Protein AF-A0A948D1W5-F1 (afdb_monomer)

Secondary structure (DSSP, 8-state):
---PPP--------PPP----------------------------PPPPEEEES-SEEETT--EEEEEEEEEEEEETTB-S-EEEETT-PBP-------S----EEEEEEETTEEEEEEES----S---EEEEEEEEEEEE-SEEEEEEEEEETTEEEEEEEEEEPPSEEEEEEEE-TT-PEEEEEEEEES-----S-SSGGGEEEESTTS-EEEETTTGGG--------GGGGGGGGS-EEEETTEEEE---HHHHHHHHHHHT-

Solvent-accessible surface area (backbone atoms only — not comparable to full-atom values): 16325 Å² total; per-residue (Å²): 141,83,87,82,84,84,83,84,84,83,85,82,84,84,82,85,84,80,88,81,88,87,81,88,86,90,80,88,79,90,78,81,88,81,87,79,85,76,85,76,91,67,92,73,77,72,74,79,48,48,72,46,66,82,66,50,74,40,52,60,77,43,73,45,50,32,37,40,37,55,40,44,24,70,41,29,81,78,48,66,76,56,49,43,25,43,81,86,63,53,73,57,47,63,80,67,84,56,87,66,72,64,36,80,39,78,47,61,47,68,55,98,57,36,79,43,76,44,77,42,89,55,22,48,39,85,69,72,56,70,45,80,43,71,43,64,48,81,46,77,43,65,43,56,29,52,43,83,44,76,48,75,30,69,96,42,80,46,74,36,74,44,82,40,74,50,66,46,44,49,34,34,44,37,33,55,34,79,84,69,51,74,46,72,49,70,35,32,33,46,50,81,45,88,64,53,61,19,94,43,42,86,39,22,30,69,14,40,69,73,51,78,38,44,20,36,53,78,55,24,76,69,47,83,50,81,81,69,93,54,78,34,51,66,27,54,78,62,41,50,46,26,42,57,94,32,31,35,34,72,48,86,42,75,71,22,53,53,42,34,60,64,32,71,77,112

Sequence (266 aa):
MVVVWLVAVSYLLIANNSTDTDEVAESANQKEEVNESINTNSNDETPAGTLKLTRSRFAVGEKIEFTIDNIEVNYCSNVLPYRITDSQGDVLNIRHSCAGLAGYGIDQYCEDGQVVIQQTDDICSDHISCESQNVSGVFTWDQKTYQAVSDVCGDQQISREEAIQAGAGIYHILITDTDEKVYNETFTISGSQVVTECSENSECNTGGCSGEVCGVKGLVETISSPCVARPYYQCYSLTSCGCINGQCKWESNDNFDKCFEEKMNE

Radius of gyration: 28.7 Å; Cα contacts (8 Å, |Δi|>4): 457; chains: 1; bounding box: 78×68×71 Å

Foldseek 3Di:
DDDDDDDDDDDDDDDDDDDDDDDDDDDDDDDDDPDDDPDDPPVPCPDDWAKAWPDFEAAFQDKTKIKTFFFWAFDWQWDDQKWKAFPVRHTFADGDQDPDDADWDWFWDADPLDTDIDTDPSGRDPDTDTDTDTDTDMDIDSQWGWDWDWDHRNPDIDIGIDTDHHFWGKMKMWGQGPVRDIHIDIHTHDDPGLQLQDDWFVQWDFAEPLSPDIGGPPVRPVDYDDPDDAQLSVLLVVWGFIRDPSTTDTDDDPSSVVSNVVRVVD

Nearest PDB structures (foldseek):
  2p9r-assembly2_B  TM=6.135E-01  e=6.711E-04  Homo sapiens
  6x06-assembly1_K  TM=3.738E-01  e=1.456E-01  Vicugna pacos
  6hpd-assembly1_A  TM=3.514E-01  e=1.537E-01  Formosa agariphila KMM 3901
  3gm8-assembly1_A  TM=4.313E-01  e=4.557E+00  Phocaeicola vulgatus ATCC 8482
  4u59-assembly1_A  TM=1.674E-01  e=5.590E-01  Salmonella enterica subsp. enterica serovar Typhimurium

pLDDT: mean 81.11, std 20.05, range [28.22, 98.06]

Mean predicted aligned error: 15.09 Å

Structure (mmCIF, N/CA/C/O backbone):
data_AF-A0A948D1W5-F1
#
_entry.id   AF-A0A948D1W5-F1
#
loop_
_atom_site.group_PDB
_atom_site.id
_atom_site.type_symbol
_atom_site.label_atom_id
_atom_site.label_alt_id
_atom_site.label_comp_id
_atom_site.label_asym_id
_atom_site.label_entity_id
_atom_site.label_seq_id
_atom_site.pdbx_PDB_ins_code
_atom_site.Cartn_x
_atom_site.Cartn_y
_atom_site.Cartn_z
_atom_site.occupancy
_atom_site.B_iso_or_equiv
_atom_site.auth_seq_id
_atom_site.auth_comp_id
_atom_site.auth_asym_id
_atom_site.auth_atom_id
_atom_site.pdbx_PDB_model_num
ATOM 1 N N . MET A 1 1 ? 5.387 47.257 -26.880 1.00 38.66 1 MET A N 1
ATOM 2 C CA . MET A 1 1 ? 3.959 46.951 -26.647 1.00 38.66 1 MET A CA 1
ATOM 3 C C . MET A 1 1 ? 3.708 45.562 -27.204 1.00 38.66 1 MET A C 1
ATOM 5 O O . MET A 1 1 ? 3.671 45.414 -28.415 1.00 38.66 1 MET A O 1
ATOM 9 N N . VAL A 1 2 ? 3.669 44.545 -26.344 1.00 35.84 2 VAL A N 1
ATOM 10 C CA . VAL A 1 2 ? 3.436 43.147 -26.739 1.00 35.84 2 VAL A CA 1
ATOM 11 C C . VAL A 1 2 ? 2.098 42.749 -26.133 1.00 35.84 2 VAL A C 1
ATOM 13 O O . VAL A 1 2 ? 1.929 42.817 -24.919 1.00 35.84 2 VAL A O 1
ATOM 16 N N . VAL A 1 3 ? 1.132 42.443 -26.995 1.00 42.00 3 VAL A N 1
ATOM 17 C CA . VAL A 1 3 ? -0.228 42.053 -26.616 1.00 42.00 3 VAL A CA 1
ATOM 18 C C . VAL A 1 3 ? -0.236 40.536 -26.459 1.00 42.00 3 VAL A C 1
ATOM 20 O O . VAL A 1 3 ? -0.079 39.815 -27.440 1.00 42.00 3 VAL A O 1
ATOM 23 N N . VAL A 1 4 ? -0.377 40.062 -25.223 1.00 47.09 4 VAL A N 1
ATOM 24 C CA . VAL A 1 4 ? -0.529 38.639 -24.897 1.00 47.09 4 VAL A CA 1
ATOM 25 C C . VAL A 1 4 ? -2.023 38.326 -24.868 1.00 47.09 4 VAL A C 1
ATOM 27 O O . VAL A 1 4 ? -2.758 38.902 -24.069 1.00 47.09 4 VAL A O 1
ATOM 30 N N . TRP A 1 5 ? -2.475 37.438 -25.753 1.00 41.53 5 TRP A N 1
ATOM 31 C CA . TRP A 1 5 ? -3.841 36.916 -25.752 1.00 41.53 5 TRP A CA 1
ATOM 32 C C . TRP A 1 5 ? -3.915 35.672 -24.861 1.00 41.53 5 TRP A C 1
ATOM 34 O O . TRP A 1 5 ? -3.261 34.668 -25.128 1.00 41.53 5 TRP A O 1
ATOM 44 N N . LEU A 1 6 ? -4.718 35.756 -23.801 1.00 41.47 6 LEU A N 1
ATOM 45 C CA . LEU A 1 6 ? -5.134 34.634 -22.962 1.00 41.47 6 LEU A CA 1
ATOM 46 C C . LEU A 1 6 ? -6.329 33.945 -23.629 1.00 41.47 6 LEU A C 1
ATOM 48 O O . LEU A 1 6 ? -7.386 34.556 -23.784 1.00 41.47 6 LEU A O 1
ATOM 52 N N . VAL A 1 7 ? -6.170 32.679 -24.013 1.00 47.38 7 VAL A N 1
ATOM 53 C CA . VAL A 1 7 ? -7.279 31.823 -24.452 1.00 47.38 7 VAL A CA 1
ATOM 54 C C . VAL A 1 7 ? -7.715 30.985 -23.254 1.00 47.38 7 VAL A C 1
ATOM 56 O O . VAL A 1 7 ? -6.968 30.134 -22.780 1.00 47.38 7 VAL A O 1
ATOM 59 N N . ALA A 1 8 ? -8.914 31.259 -22.742 1.00 43.62 8 ALA A N 1
ATOM 60 C CA . ALA A 1 8 ? -9.557 30.454 -21.713 1.00 43.62 8 ALA A CA 1
ATOM 61 C C . ALA A 1 8 ? -10.274 29.268 -22.374 1.00 43.62 8 ALA A C 1
ATOM 63 O O . ALA A 1 8 ? -11.123 29.462 -23.243 1.00 43.62 8 ALA A O 1
ATOM 64 N N . VAL A 1 9 ? -9.935 28.046 -21.962 1.00 48.59 9 VAL A N 1
ATOM 65 C CA . VAL A 1 9 ? -10.625 26.818 -22.375 1.00 48.59 9 VAL A CA 1
ATOM 66 C C . VAL A 1 9 ? -11.605 26.439 -21.269 1.00 48.59 9 VAL A C 1
ATOM 68 O O . VAL A 1 9 ? -11.203 26.137 -20.148 1.00 48.59 9 VAL A O 1
ATOM 71 N N . SER A 1 10 ? -12.898 26.499 -21.575 1.00 43.78 10 SER A N 1
ATOM 72 C CA . SER A 1 10 ? -13.982 26.082 -20.683 1.00 43.78 10 SER A CA 1
ATOM 73 C C . SER A 1 10 ? -14.333 24.620 -20.962 1.00 43.78 10 SER A C 1
ATOM 75 O O . SER A 1 10 ? -14.710 24.286 -22.082 1.00 43.78 10 SER A O 1
ATOM 77 N N . TYR A 1 11 ? -14.227 23.755 -19.953 1.00 41.22 11 TYR A N 1
ATOM 78 C CA . TYR A 1 11 ? -14.720 22.380 -20.031 1.00 41.22 11 TYR A CA 1
ATOM 79 C C . TYR A 1 11 ? -16.208 22.335 -19.667 1.00 41.22 11 TYR A C 1
ATOM 81 O O . TYR A 1 11 ? -16.618 22.785 -18.598 1.00 41.22 11 TYR A O 1
ATOM 89 N N . LEU A 1 12 ? -17.009 21.805 -20.591 1.00 49.97 12 LEU A N 1
ATOM 90 C CA . LEU A 1 12 ? -18.441 21.565 -20.452 1.00 49.97 12 LEU A CA 1
ATOM 91 C C . LEU A 1 12 ? -18.638 20.171 -19.827 1.00 49.97 12 LEU A C 1
ATOM 93 O O . LEU A 1 12 ? -18.284 19.168 -20.443 1.00 49.97 12 LEU A O 1
ATOM 97 N N . LEU A 1 13 ? -19.179 20.098 -18.609 1.00 49.22 13 LEU A N 1
ATOM 98 C CA . LEU A 1 13 ? -19.594 18.840 -17.979 1.00 49.22 13 LEU A CA 1
ATOM 99 C C . LEU A 1 13 ? -21.013 18.488 -18.442 1.00 49.22 13 LEU A C 1
ATOM 101 O O . LEU A 1 13 ? -21.954 19.240 -18.194 1.00 49.22 13 LEU A O 1
ATOM 105 N N . ILE A 1 14 ? -21.158 17.344 -19.110 1.00 46.38 14 ILE A N 1
ATOM 106 C CA . ILE A 1 14 ? -22.453 16.749 -19.455 1.00 46.38 14 ILE A CA 1
ATOM 107 C C . ILE A 1 14 ? -22.842 15.809 -18.309 1.00 46.38 14 ILE A C 1
ATOM 109 O O . ILE A 1 14 ? -22.177 14.801 -18.080 1.00 46.38 14 ILE A O 1
ATOM 113 N N . ALA A 1 15 ? -23.910 16.147 -17.586 1.00 43.28 15 ALA A N 1
ATOM 114 C CA . ALA A 1 15 ? -24.555 15.264 -16.621 1.00 43.28 15 ALA A CA 1
ATOM 115 C C . ALA A 1 15 ? -25.668 14.480 -17.330 1.00 43.28 15 ALA A C 1
ATOM 117 O O . ALA A 1 15 ? -26.626 15.079 -17.820 1.00 43.28 15 ALA A O 1
ATOM 118 N N . ASN A 1 16 ? -25.548 13.152 -17.382 1.00 48.06 16 ASN A N 1
ATOM 119 C CA . ASN A 1 16 ? -26.637 12.278 -17.811 1.00 48.06 16 ASN A CA 1
ATOM 120 C C . ASN A 1 16 ? -27.483 11.894 -16.596 1.00 48.06 16 ASN A C 1
ATOM 122 O O . ASN A 1 16 ? -27.012 11.246 -15.665 1.00 48.06 16 ASN A O 1
ATOM 126 N N . ASN A 1 17 ? -28.736 12.331 -16.641 1.00 46.16 17 ASN A N 1
ATOM 127 C CA . ASN A 1 17 ? -29.801 12.008 -15.708 1.00 46.16 17 ASN A CA 1
ATOM 128 C C . ASN A 1 17 ? -30.478 10.725 -16.216 1.00 46.16 17 ASN A C 1
ATOM 130 O O . ASN A 1 17 ? -31.013 10.733 -17.324 1.00 46.16 17 ASN A O 1
ATOM 134 N N . SER A 1 18 ? -30.455 9.641 -15.443 1.00 52.94 18 SER A N 1
ATOM 135 C CA . SER A 1 18 ? -31.243 8.436 -15.725 1.00 52.94 18 SER A CA 1
ATOM 136 C C . SER A 1 18 ? -32.105 8.141 -14.512 1.00 52.94 18 SER A C 1
ATOM 138 O O . SER A 1 18 ? -31.639 7.603 -13.512 1.00 52.94 18 SER A O 1
ATOM 140 N N . THR A 1 19 ? -33.360 8.559 -14.604 1.00 52.12 19 THR A N 1
ATOM 141 C CA . THR A 1 19 ? -34.456 8.097 -13.764 1.00 52.12 19 THR A CA 1
ATOM 142 C C . THR A 1 19 ? -34.911 6.742 -14.278 1.00 52.12 19 THR A C 1
ATOM 144 O O . THR A 1 19 ? -35.297 6.668 -15.439 1.00 52.12 19 THR A O 1
ATOM 147 N N . ASP A 1 20 ? -34.939 5.729 -13.422 1.00 49.09 20 ASP A N 1
ATOM 148 C CA . ASP A 1 20 ? -35.963 4.696 -13.530 1.00 49.09 20 ASP A CA 1
ATOM 149 C C . ASP A 1 20 ? -36.408 4.282 -12.129 1.00 49.09 20 ASP A C 1
ATOM 151 O O . ASP A 1 20 ? -35.644 3.810 -11.288 1.00 49.09 20 ASP A O 1
ATOM 155 N N . THR A 1 21 ? -37.674 4.595 -11.894 1.00 46.34 21 THR A N 1
ATOM 156 C CA . THR A 1 21 ? -38.557 4.081 -10.861 1.00 46.34 21 THR A CA 1
ATOM 157 C C . THR A 1 21 ? -38.974 2.670 -11.232 1.00 46.34 21 THR A C 1
ATOM 159 O O . THR A 1 21 ? -39.433 2.479 -12.351 1.00 46.34 21 THR A O 1
ATOM 162 N N . ASP A 1 22 ? -38.946 1.744 -10.280 1.00 47.03 22 ASP A N 1
ATOM 163 C CA . ASP A 1 22 ? -39.930 0.668 -10.264 1.00 47.03 22 ASP A CA 1
ATOM 164 C C . ASP A 1 22 ? -40.315 0.297 -8.832 1.00 47.03 22 ASP A C 1
ATOM 166 O O . ASP A 1 22 ? -39.555 0.416 -7.870 1.00 47.03 22 ASP A O 1
ATOM 170 N N . GLU A 1 23 ? -41.586 -0.051 -8.748 1.00 47.16 23 GLU A N 1
ATOM 171 C CA . GLU A 1 23 ? -42.499 -0.007 -7.623 1.00 47.16 23 GLU A CA 1
ATOM 172 C C . GLU A 1 23 ? -42.770 -1.437 -7.103 1.00 47.16 23 GLU A C 1
ATOM 174 O O . GLU A 1 23 ? -42.579 -2.421 -7.814 1.00 47.16 23 GLU A O 1
ATOM 179 N N . VAL A 1 24 ? -43.333 -1.521 -5.891 1.00 41.69 24 VAL A N 1
ATOM 180 C CA . VAL A 1 24 ? -44.090 -2.661 -5.325 1.00 41.69 24 VAL A CA 1
ATOM 181 C C . VAL A 1 24 ? -43.294 -3.843 -4.736 1.00 41.69 24 VAL A C 1
ATOM 183 O O . VAL A 1 24 ? -42.835 -4.733 -5.441 1.00 41.69 24 VAL A O 1
ATOM 186 N N . ALA A 1 25 ? -43.316 -3.960 -3.401 1.00 40.59 25 ALA A N 1
ATOM 187 C CA . ALA A 1 25 ? -44.106 -5.005 -2.730 1.00 40.59 25 ALA A CA 1
ATOM 188 C C . ALA A 1 25 ? -44.156 -4.793 -1.208 1.00 40.59 25 ALA A C 1
ATOM 190 O O . ALA A 1 25 ? -43.174 -4.902 -0.479 1.00 40.59 25 ALA A O 1
ATOM 191 N N . GLU A 1 26 ? -45.370 -4.503 -0.767 1.00 45.12 26 GLU A N 1
ATOM 192 C CA . GLU A 1 26 ? -45.871 -4.443 0.594 1.00 45.12 26 GLU A CA 1
ATOM 193 C C . GLU A 1 26 ? -46.023 -5.863 1.168 1.00 45.12 26 GLU A C 1
ATOM 195 O O . GLU A 1 26 ? -46.691 -6.710 0.575 1.00 45.12 26 GLU A O 1
ATOM 200 N N . SER A 1 27 ? -45.462 -6.130 2.349 1.00 47.25 27 SER A N 1
ATOM 201 C CA . SER A 1 27 ? -45.993 -7.180 3.224 1.00 47.25 27 SER A CA 1
ATOM 202 C C . SER A 1 27 ? -45.673 -6.882 4.683 1.00 47.25 27 SER A C 1
ATOM 204 O O . SER A 1 27 ? -44.529 -6.963 5.129 1.00 47.25 27 SER A O 1
ATOM 206 N N . ALA A 1 28 ? -46.733 -6.534 5.406 1.00 47.59 28 ALA A N 1
ATOM 207 C CA . ALA A 1 28 ? -46.783 -6.377 6.843 1.00 47.59 28 ALA A CA 1
ATOM 208 C C . ALA A 1 28 ? -46.467 -7.691 7.570 1.00 47.59 28 ALA A C 1
ATOM 210 O O . ALA A 1 28 ? -46.978 -8.750 7.207 1.00 47.59 28 ALA A O 1
ATOM 211 N N . ASN A 1 29 ? -45.720 -7.604 8.671 1.00 44.56 29 ASN A N 1
ATOM 212 C CA . ASN A 1 29 ? -45.877 -8.558 9.760 1.00 44.56 29 ASN A CA 1
ATOM 213 C C . ASN A 1 29 ? -45.658 -7.847 11.099 1.00 44.56 29 ASN A C 1
ATOM 215 O O . ASN A 1 29 ? -44.540 -7.496 11.470 1.00 44.56 29 ASN A O 1
ATOM 219 N N . GLN A 1 30 ? -46.770 -7.590 11.785 1.00 48.59 30 GLN A N 1
ATOM 220 C CA . GLN A 1 30 ? -46.810 -7.160 13.176 1.00 48.59 30 GLN A CA 1
ATOM 221 C C . GLN A 1 30 ? -46.333 -8.312 14.061 1.00 48.59 30 GLN A C 1
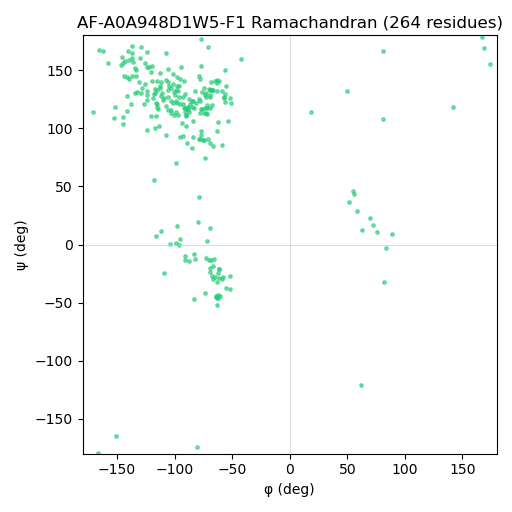ATOM 223 O O . GLN A 1 30 ? -46.840 -9.428 13.939 1.00 48.59 30 GLN A O 1
ATOM 228 N N . LYS A 1 31 ? -45.430 -8.039 15.006 1.00 45.81 31 LYS A N 1
ATOM 229 C CA . LYS A 1 31 ? -45.285 -8.898 16.179 1.00 45.81 31 LYS A CA 1
ATOM 230 C C . LYS A 1 31 ? -44.943 -8.084 17.426 1.00 45.81 31 LYS A C 1
ATOM 232 O O . LYS A 1 31 ? -43.871 -7.505 17.522 1.00 45.81 31 LYS A O 1
ATOM 237 N N . GLU A 1 32 ? -45.956 -8.037 18.287 1.00 49.09 32 GLU A N 1
ATOM 238 C CA . GLU A 1 32 ? -46.005 -7.801 19.734 1.00 49.09 32 GLU A CA 1
ATOM 239 C C . GLU A 1 32 ? -44.806 -7.147 20.432 1.00 49.09 32 GLU A C 1
ATOM 241 O O . GLU A 1 32 ? -43.756 -7.753 20.643 1.00 49.09 32 GLU A O 1
ATOM 246 N N . GLU A 1 33 ? -45.081 -5.939 20.932 1.00 44.56 33 GLU A N 1
ATOM 247 C CA . GLU A 1 33 ? -44.481 -5.360 22.131 1.00 44.56 33 GLU A CA 1
ATOM 248 C C . GLU A 1 33 ? -44.693 -6.281 23.344 1.00 44.56 33 GLU A C 1
ATOM 250 O O . GLU A 1 33 ? -45.826 -6.534 23.759 1.00 44.56 33 GLU A O 1
ATOM 255 N N . VAL A 1 34 ? -43.599 -6.696 23.982 1.00 44.75 34 VAL A N 1
ATOM 256 C CA . VAL A 1 34 ? -43.592 -7.012 25.415 1.00 44.75 34 VAL A CA 1
ATOM 257 C C . VAL A 1 34 ? -42.698 -5.977 26.079 1.00 44.75 34 VAL A C 1
ATOM 259 O O . VAL A 1 34 ? -41.475 -6.006 25.973 1.00 44.75 34 VAL A O 1
ATOM 262 N N . ASN A 1 35 ? -43.361 -5.007 26.697 1.00 44.25 35 ASN A N 1
ATOM 263 C CA . ASN A 1 35 ? -42.772 -3.863 27.367 1.00 44.25 35 ASN A CA 1
ATOM 264 C C . ASN A 1 35 ? -42.514 -4.242 28.838 1.00 44.25 35 ASN A C 1
ATOM 266 O O . ASN A 1 35 ? -43.376 -4.049 29.693 1.00 44.25 35 ASN A O 1
ATOM 270 N N . GLU A 1 36 ? -41.352 -4.833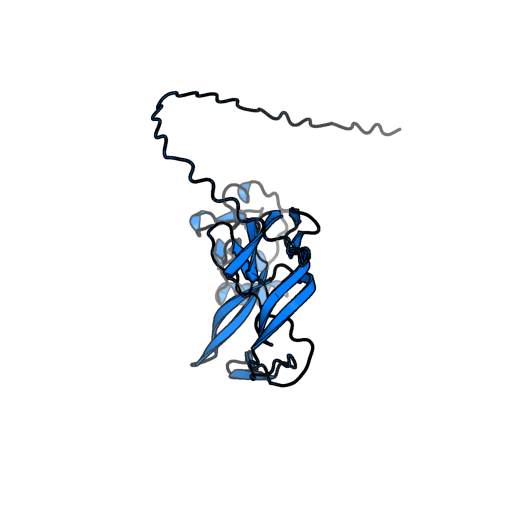 29.131 1.00 41.72 36 GLU A N 1
ATOM 271 C CA . GLU A 1 36 ? -40.840 -4.956 30.502 1.00 41.72 36 GLU A CA 1
ATOM 272 C C . GLU A 1 36 ? -39.874 -3.802 30.781 1.00 41.72 36 GLU A C 1
ATOM 274 O O . GLU A 1 36 ? -38.676 -3.853 30.511 1.00 41.72 36 GLU A O 1
ATOM 279 N N . SER A 1 37 ? -40.420 -2.721 31.333 1.00 40.03 37 SER A N 1
ATOM 280 C CA . SER A 1 37 ? -39.652 -1.591 31.845 1.00 40.03 37 SER A CA 1
ATOM 281 C C . SER A 1 37 ? -38.992 -1.966 33.177 1.00 40.03 37 SER A C 1
ATOM 283 O O . SER A 1 37 ? -39.570 -1.763 34.249 1.00 40.03 37 SER A O 1
ATOM 285 N N . ILE A 1 38 ? -37.776 -2.508 33.114 1.00 44.72 38 ILE A N 1
ATOM 286 C CA . ILE A 1 38 ? -36.876 -2.615 34.266 1.00 44.72 38 ILE A CA 1
ATOM 287 C C . ILE A 1 38 ? -36.132 -1.282 34.392 1.00 44.72 38 ILE A C 1
ATOM 289 O O . ILE A 1 38 ? -35.262 -0.945 33.597 1.00 44.72 38 ILE A O 1
ATOM 293 N N . ASN A 1 39 ? -36.515 -0.498 35.397 1.00 43.81 39 ASN A N 1
ATOM 294 C CA . ASN A 1 39 ? -35.915 0.792 35.708 1.00 43.81 39 ASN A CA 1
ATOM 295 C C . ASN A 1 39 ? -34.674 0.580 36.595 1.00 43.81 39 ASN A C 1
ATOM 297 O O . ASN A 1 39 ? -34.759 0.641 37.823 1.00 43.81 39 ASN A O 1
ATOM 301 N N . THR A 1 40 ? -33.527 0.277 35.986 1.00 41.88 40 THR A N 1
ATOM 302 C CA . THR A 1 40 ? -32.222 0.287 36.663 1.00 41.88 40 THR A CA 1
ATOM 303 C C . THR A 1 40 ? -31.565 1.648 36.471 1.00 41.88 40 THR A C 1
ATOM 305 O O . THR A 1 40 ? -30.867 1.878 35.490 1.00 41.88 40 THR A O 1
ATOM 308 N N . ASN A 1 41 ? -31.775 2.547 37.434 1.00 46.62 41 ASN A N 1
ATOM 309 C CA . ASN A 1 41 ? -30.967 3.756 37.599 1.00 46.62 41 ASN A CA 1
ATOM 310 C C . ASN A 1 41 ? -29.539 3.355 38.006 1.00 46.62 41 ASN A C 1
ATOM 312 O O . ASN A 1 41 ? -29.209 3.304 39.191 1.00 46.62 41 ASN A O 1
ATOM 316 N N . SER A 1 42 ? -28.707 3.048 37.017 1.00 48.12 42 SER A N 1
ATOM 317 C CA . SER A 1 42 ? -27.254 2.993 37.139 1.00 48.12 42 SER A CA 1
ATOM 318 C C . SER A 1 42 ? -26.713 4.219 36.406 1.00 48.12 42 SER A C 1
ATOM 320 O O . SER A 1 42 ? -26.580 4.222 35.190 1.00 48.12 42 SER A O 1
ATOM 322 N N . ASN A 1 43 ? -26.478 5.304 37.148 1.00 56.12 43 ASN A N 1
ATOM 323 C CA . ASN A 1 43 ? -25.906 6.553 36.628 1.00 56.12 43 ASN A CA 1
ATOM 324 C C . ASN A 1 43 ? -24.378 6.450 36.457 1.00 56.12 43 ASN A C 1
ATOM 326 O O . ASN A 1 43 ? -23.659 7.384 36.804 1.00 56.12 43 ASN A O 1
ATOM 330 N N . ASP A 1 44 ? -23.890 5.311 35.974 1.00 59.50 44 ASP A N 1
ATOM 331 C CA . ASP A 1 44 ? -22.471 5.080 35.700 1.00 59.50 44 ASP A CA 1
ATOM 332 C C . ASP A 1 44 ? -22.297 4.806 34.201 1.00 59.50 44 ASP A C 1
ATOM 334 O O . ASP A 1 44 ? -21.819 3.758 33.768 1.00 59.50 44 ASP A O 1
ATOM 338 N N . GLU A 1 45 ? -22.784 5.745 33.380 1.00 70.94 45 GLU A N 1
ATOM 339 C CA . GLU A 1 45 ? -22.513 5.753 31.944 1.00 70.94 45 GLU A CA 1
ATOM 340 C C . GLU A 1 45 ? -21.032 6.082 31.755 1.00 70.94 45 GLU A C 1
ATOM 342 O O . GLU A 1 45 ? -20.627 7.239 31.614 1.00 70.94 45 GLU A O 1
ATOM 347 N N . THR A 1 46 ? -20.207 5.037 31.792 1.00 69.06 46 THR A N 1
ATOM 348 C CA . THR A 1 46 ? -18.833 5.111 31.302 1.00 69.06 46 THR A CA 1
ATOM 349 C C . THR A 1 46 ? -18.900 5.687 29.883 1.00 69.06 46 THR A C 1
ATOM 351 O O . THR A 1 46 ? -19.687 5.188 29.071 1.00 69.06 46 THR A O 1
ATOM 354 N N . PRO A 1 47 ? -18.158 6.766 29.572 1.00 78.19 47 PRO A N 1
ATOM 355 C CA . PRO A 1 47 ? -18.278 7.436 28.287 1.00 78.19 47 PRO A CA 1
ATOM 356 C C . PRO A 1 47 ? -18.004 6.443 27.159 1.00 78.19 47 PRO A C 1
ATOM 358 O O . PRO A 1 47 ? -16.969 5.775 27.149 1.00 78.19 47 PRO A O 1
ATOM 361 N N . ALA A 1 48 ? -18.949 6.336 26.222 1.00 86.62 48 ALA A N 1
ATOM 362 C CA . ALA A 1 48 ? -18.826 5.432 25.088 1.00 86.62 48 ALA A CA 1
ATOM 363 C C . ALA A 1 48 ? -17.549 5.753 24.303 1.00 86.62 48 ALA A C 1
ATOM 365 O O . ALA A 1 48 ? -17.341 6.904 23.909 1.00 86.62 48 ALA A O 1
ATOM 366 N N . GLY A 1 49 ? -16.717 4.735 24.074 1.00 94.25 49 GLY A N 1
ATOM 367 C CA . GLY A 1 49 ? -15.497 4.880 23.293 1.00 94.25 49 GLY A CA 1
ATOM 368 C C . GLY A 1 49 ? -15.768 5.432 21.891 1.00 94.25 49 GLY A C 1
ATOM 369 O O . GLY A 1 49 ? -16.846 5.226 21.322 1.00 94.25 49 GLY A O 1
ATOM 370 N N . THR A 1 50 ? -14.805 6.164 21.330 1.00 96.62 50 THR A N 1
ATOM 371 C CA . THR A 1 50 ? -14.932 6.774 20.000 1.00 96.62 50 THR A CA 1
ATOM 372 C C . THR A 1 50 ? -13.694 6.553 19.138 1.00 96.62 50 THR A C 1
ATOM 374 O O . THR A 1 50 ? -12.565 6.570 19.621 1.00 96.62 50 THR A O 1
ATOM 377 N N . LEU A 1 51 ? -13.923 6.381 17.837 1.00 97.25 51 LEU A N 1
ATOM 378 C CA . LEU A 1 51 ? -12.915 6.398 16.781 1.00 97.25 51 LEU A CA 1
ATOM 379 C C . LEU A 1 51 ? -13.247 7.577 15.866 1.00 97.25 51 LEU A C 1
ATOM 381 O O . LEU A 1 51 ? -14.404 7.735 15.488 1.00 97.25 51 LEU A O 1
ATOM 385 N N . LYS A 1 52 ? -12.271 8.433 15.553 1.00 97.50 52 LYS A N 1
ATOM 386 C CA . LYS A 1 52 ? -12.487 9.617 14.709 1.00 97.50 52 LYS A CA 1
ATOM 387 C C . LYS A 1 52 ? -11.319 9.848 13.768 1.00 97.50 52 LYS A C 1
ATOM 389 O O . LYS A 1 52 ? -10.182 9.982 14.207 1.00 97.50 52 LYS A O 1
ATOM 394 N N . LEU A 1 53 ? -11.607 9.983 12.481 1.00 96.44 53 LEU A N 1
ATOM 395 C CA . LEU A 1 53 ? -10.643 10.466 11.495 1.00 96.44 53 LEU A CA 1
ATOM 396 C C . LEU A 1 53 ? -10.504 11.991 11.562 1.00 96.44 53 LEU A C 1
ATOM 398 O O . LEU A 1 53 ? -11.499 12.701 11.716 1.00 96.44 53 LEU A O 1
ATOM 402 N N . THR A 1 54 ? -9.297 12.516 11.325 1.00 95.25 54 THR A N 1
ATOM 403 C CA . THR A 1 54 ? -9.108 13.968 11.134 1.00 95.25 54 THR A CA 1
ATOM 404 C C . THR A 1 54 ? -9.852 14.468 9.887 1.00 95.25 54 THR A C 1
ATOM 406 O O . THR A 1 54 ? -10.326 15.604 9.844 1.00 95.25 54 THR A O 1
ATOM 409 N N . ARG A 1 55 ? -9.963 13.617 8.857 1.00 96.25 55 ARG A N 1
ATOM 410 C CA . ARG A 1 55 ? -10.695 13.848 7.599 1.00 96.25 55 ARG A CA 1
ATOM 411 C C . ARG A 1 55 ? -10.877 12.535 6.832 1.00 96.25 55 ARG A C 1
ATOM 413 O O . ARG A 1 55 ? -10.212 11.556 7.132 1.00 96.25 55 ARG A O 1
ATOM 420 N N . SER A 1 56 ? -11.728 12.518 5.808 1.00 95.75 56 SER A N 1
ATOM 421 C CA . SER A 1 56 ? -12.076 11.292 5.065 1.00 95.75 56 SER A CA 1
ATOM 422 C C . SER A 1 56 ? -11.410 11.146 3.691 1.00 95.75 56 SER A C 1
ATOM 424 O O . SER A 1 56 ? -11.667 10.168 2.994 1.00 95.75 56 SER A O 1
ATOM 426 N N . ARG A 1 57 ? -10.572 12.098 3.259 1.00 95.12 57 ARG A N 1
ATOM 427 C CA . ARG A 1 57 ? -9.893 12.061 1.949 1.00 95.12 57 ARG A CA 1
ATOM 428 C C . ARG A 1 57 ? -8.416 12.422 2.073 1.00 95.12 57 ARG A C 1
ATOM 430 O O . ARG A 1 57 ? -8.082 13.461 2.648 1.00 95.12 57 ARG A O 1
ATOM 437 N N . PHE A 1 58 ? -7.551 11.599 1.497 1.00 95.56 58 PHE A N 1
ATOM 438 C CA . PHE A 1 58 ? -6.091 11.716 1.583 1.00 95.56 58 PHE A CA 1
ATOM 439 C C . PHE A 1 58 ? -5.451 11.545 0.214 1.00 95.56 58 PHE A C 1
ATOM 441 O O . PHE A 1 58 ? -6.010 10.845 -0.618 1.00 95.56 58 PHE A O 1
ATOM 448 N N . ALA A 1 59 ? -4.308 12.174 -0.038 1.00 93.50 59 ALA A N 1
ATOM 449 C CA . ALA A 1 59 ? -3.502 11.876 -1.216 1.00 93.50 59 ALA A CA 1
ATOM 450 C C . ALA A 1 59 ? -2.712 10.565 -1.020 1.00 93.50 59 ALA A C 1
ATOM 452 O O . ALA A 1 59 ? -2.392 10.212 0.116 1.00 93.50 59 ALA A O 1
ATOM 453 N N . VAL A 1 60 ? -2.359 9.854 -2.096 1.00 93.00 60 VAL A N 1
ATOM 454 C CA . VAL A 1 60 ? -1.397 8.733 -2.014 1.00 93.00 60 VAL A CA 1
ATOM 455 C C . VAL A 1 60 ? -0.082 9.231 -1.398 1.00 93.00 60 VAL A C 1
ATOM 457 O O . VAL A 1 60 ? 0.461 10.245 -1.836 1.00 93.00 60 VAL A O 1
ATOM 460 N N . GLY A 1 61 ? 0.417 8.527 -0.379 1.00 90.38 61 GLY A N 1
ATOM 461 C CA . GLY A 1 61 ? 1.638 8.888 0.355 1.00 90.38 61 GLY A CA 1
ATOM 462 C C . GLY A 1 61 ? 1.434 9.915 1.474 1.00 90.38 61 GLY A C 1
ATOM 463 O O . GLY A 1 61 ? 2.375 10.236 2.197 1.00 90.38 61 GLY A O 1
ATOM 464 N N . GLU A 1 62 ? 0.219 10.436 1.645 1.00 94.06 62 GLU A N 1
ATOM 465 C CA . GLU A 1 62 ? -0.098 11.340 2.746 1.00 94.06 62 GLU A CA 1
ATOM 466 C C . GLU A 1 62 ? -0.300 10.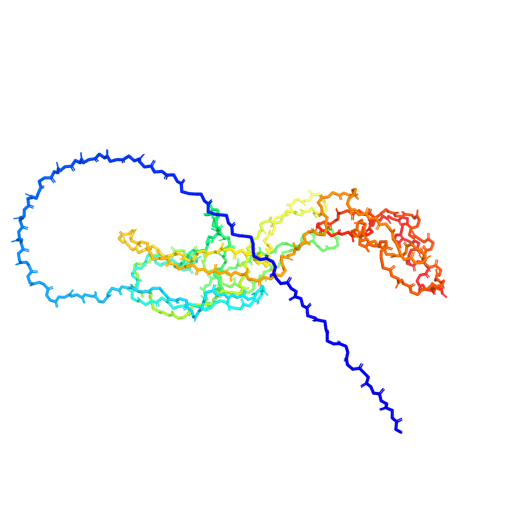584 4.065 1.00 94.06 62 GLU A C 1
ATOM 468 O O . GLU A 1 62 ? -0.906 9.516 4.108 1.00 94.06 62 GLU A O 1
ATOM 473 N N . LYS A 1 63 ? 0.146 11.164 5.178 1.00 95.38 63 LYS A N 1
ATOM 474 C CA . LYS A 1 63 ? -0.095 10.587 6.503 1.00 95.38 63 LYS A CA 1
ATOM 475 C C . LYS A 1 63 ? -1.574 10.650 6.876 1.00 95.38 63 LYS A C 1
ATOM 477 O O . LYS A 1 63 ? -2.211 11.695 6.742 1.00 95.38 63 LYS A O 1
ATOM 482 N N . ILE A 1 64 ? -2.105 9.540 7.375 1.00 95.69 64 ILE A N 1
ATOM 483 C CA . ILE A 1 64 ? -3.487 9.435 7.844 1.00 95.69 64 ILE A CA 1
ATOM 484 C C . ILE A 1 64 ? -3.484 9.466 9.362 1.00 95.69 64 ILE A C 1
ATOM 486 O O . ILE A 1 64 ? -2.944 8.564 9.995 1.00 95.69 64 ILE A O 1
ATOM 490 N N . GLU A 1 65 ? -4.092 10.503 9.931 1.00 96.31 65 GLU A N 1
ATOM 491 C CA . GLU A 1 65 ? -4.238 10.671 11.375 1.00 96.31 65 GLU A CA 1
ATOM 492 C C . GLU A 1 65 ? -5.669 10.368 11.822 1.00 96.31 65 GLU A C 1
ATOM 494 O O . GLU A 1 65 ? -6.646 10.804 11.198 1.00 96.31 65 GLU A O 1
ATOM 499 N N . PHE A 1 66 ? -5.783 9.634 12.924 1.00 96.69 66 PHE A N 1
ATOM 500 C CA . PHE A 1 66 ? -7.049 9.324 13.572 1.00 96.69 66 PHE A CA 1
ATOM 501 C C . PHE A 1 66 ? -6.873 9.225 15.084 1.00 96.69 66 PHE A C 1
ATOM 503 O O . PHE A 1 66 ? -5.792 8.924 15.588 1.00 96.69 66 PHE A O 1
ATOM 510 N N . THR A 1 67 ? -7.953 9.478 15.808 1.00 96.94 67 THR A N 1
ATOM 511 C CA . THR A 1 67 ? -7.994 9.445 17.266 1.00 96.94 67 THR A CA 1
ATOM 512 C C . THR A 1 67 ? -8.835 8.265 17.721 1.00 96.94 67 THR A C 1
ATOM 514 O O . THR A 1 67 ? -9.964 8.090 17.259 1.00 96.94 67 THR A O 1
ATOM 517 N N . ILE A 1 68 ? -8.285 7.488 18.647 1.00 96.69 68 ILE A N 1
ATOM 518 C CA . ILE A 1 68 ? -9.008 6.500 19.449 1.00 96.69 68 ILE A CA 1
ATOM 519 C C . ILE A 1 68 ? -9.195 7.132 20.823 1.00 96.69 68 ILE A C 1
ATOM 521 O O . ILE A 1 68 ? -8.248 7.724 21.345 1.00 96.69 68 ILE A O 1
ATOM 525 N N . ASP A 1 69 ? -10.387 7.044 21.399 1.00 96.88 69 ASP A N 1
ATOM 526 C CA . ASP A 1 69 ? -10.638 7.537 22.748 1.00 96.88 69 ASP A CA 1
ATOM 527 C C . ASP A 1 69 ? -11.506 6.568 23.547 1.00 96.88 69 ASP A C 1
ATOM 529 O O . ASP A 1 69 ? -12.637 6.286 23.150 1.00 96.88 69 ASP A O 1
ATOM 533 N N . ASN A 1 70 ? -10.974 6.097 24.675 1.00 95.69 70 ASN A N 1
ATOM 534 C CA . ASN A 1 70 ? -11.647 5.270 25.671 1.00 95.69 70 ASN A CA 1
ATOM 535 C C . ASN A 1 70 ? -12.267 3.985 25.094 1.00 95.69 70 ASN A C 1
ATOM 537 O O . ASN A 1 70 ? -13.426 3.671 25.364 1.00 95.69 70 ASN A O 1
ATOM 541 N N . ILE A 1 71 ? -11.508 3.264 24.261 1.00 95.69 71 ILE A N 1
ATOM 542 C CA . ILE A 1 71 ? -11.897 1.934 23.774 1.00 95.69 71 ILE A CA 1
ATOM 543 C C . ILE A 1 71 ? -11.025 0.890 24.475 1.00 95.69 71 ILE A C 1
ATOM 545 O O . ILE A 1 71 ? -9.801 0.909 24.335 1.00 95.69 71 ILE A O 1
ATOM 549 N N . GLU A 1 72 ? -11.651 -0.014 25.227 1.00 95.81 72 GLU A N 1
ATOM 550 C CA . GLU A 1 72 ? -10.964 -1.127 25.880 1.00 95.81 72 GLU A CA 1
ATOM 551 C C . GLU A 1 72 ? -10.648 -2.216 24.855 1.00 95.81 72 GLU A C 1
ATOM 553 O O . GLU A 1 72 ? -11.542 -2.812 24.267 1.00 95.81 72 GLU A O 1
ATOM 558 N N . VAL A 1 73 ? -9.371 -2.490 24.617 1.00 94.75 73 VAL A N 1
ATOM 559 C CA . VAL A 1 73 ? -8.944 -3.516 23.659 1.00 94.75 73 VAL A CA 1
ATOM 560 C C . VAL A 1 73 ? -8.004 -4.500 24.332 1.00 94.75 73 VAL A C 1
ATOM 562 O O . VAL A 1 73 ? -7.308 -4.168 25.292 1.00 94.75 73 VAL A O 1
ATOM 565 N N . ASN A 1 74 ? -7.930 -5.711 23.784 1.00 92.38 74 ASN A N 1
ATOM 566 C CA . ASN A 1 74 ? -6.851 -6.638 24.106 1.00 92.38 74 ASN A CA 1
ATOM 567 C C . ASN A 1 74 ? -5.576 -6.171 23.396 1.00 92.38 74 ASN A C 1
ATOM 569 O O . ASN A 1 74 ? -5.326 -6.523 22.242 1.00 92.38 74 ASN A O 1
ATOM 573 N N . TYR A 1 75 ? -4.798 -5.333 24.077 1.00 87.44 75 TYR A N 1
ATOM 574 C CA . TYR A 1 75 ? -3.564 -4.773 23.548 1.00 87.44 75 TYR A CA 1
ATOM 575 C C . TYR A 1 75 ? -2.431 -5.784 23.708 1.00 87.44 75 TYR A C 1
ATOM 577 O O . TYR A 1 75 ? -2.115 -6.191 24.825 1.00 87.44 75 TYR A O 1
ATOM 585 N N . CYS A 1 76 ? -1.802 -6.166 22.598 1.00 85.31 76 CYS A N 1
ATOM 586 C CA . CYS A 1 76 ? -0.602 -6.997 22.597 1.00 85.31 76 CYS A CA 1
ATOM 587 C C . CYS A 1 76 ? 0.593 -6.163 22.116 1.00 85.31 76 CYS A C 1
ATOM 589 O O . CYS A 1 76 ? 0.465 -5.396 21.166 1.00 85.31 76 CYS A O 1
ATOM 591 N N . SER A 1 77 ? 1.767 -6.334 22.727 1.00 78.56 77 SER A N 1
ATOM 592 C CA . SER A 1 77 ? 2.979 -5.523 22.472 1.00 78.56 77 SER A CA 1
ATOM 593 C C . SER A 1 77 ? 3.395 -5.390 20.993 1.00 78.56 77 SER A C 1
ATOM 595 O O . SER A 1 77 ? 4.009 -4.395 20.606 1.00 78.56 77 SER A O 1
ATOM 597 N N . ASN A 1 78 ? 3.051 -6.367 20.155 1.00 77.12 78 ASN A N 1
ATOM 598 C CA . ASN A 1 78 ? 3.388 -6.431 18.733 1.00 77.12 78 ASN A CA 1
ATOM 599 C C . ASN A 1 78 ? 2.167 -6.381 17.794 1.00 77.12 78 ASN A C 1
ATOM 601 O O . ASN A 1 78 ? 2.325 -6.574 16.588 1.00 77.12 78 ASN A O 1
ATOM 6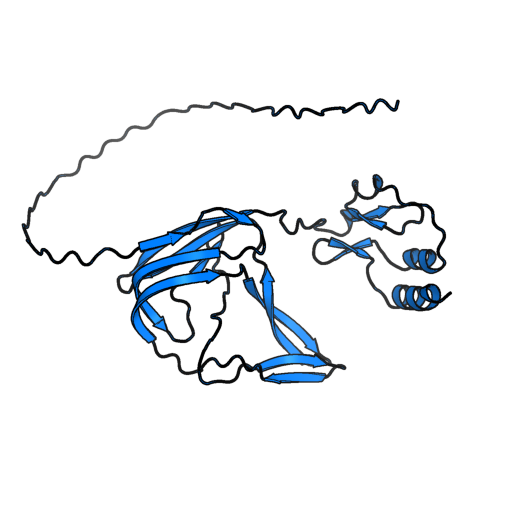05 N N . VAL A 1 79 ? 0.964 -6.141 18.320 1.00 85.06 79 VAL A N 1
ATOM 606 C CA . VAL A 1 79 ? -0.271 -6.070 17.531 1.00 85.06 79 VAL A CA 1
ATOM 607 C C . VAL A 1 79 ? -0.870 -4.682 17.684 1.00 85.06 79 VAL A C 1
ATOM 609 O O . VAL A 1 79 ? -1.108 -4.207 18.791 1.00 85.06 79 VAL A O 1
ATOM 612 N N . LEU A 1 80 ? -1.131 -4.024 16.557 1.00 89.94 80 LEU A N 1
ATOM 613 C CA . LEU A 1 80 ? -1.829 -2.746 16.565 1.00 89.94 80 LEU A CA 1
ATOM 614 C C . LEU A 1 80 ? -3.256 -2.933 17.111 1.00 89.94 80 LEU A C 1
ATOM 616 O O . LEU A 1 80 ? -3.919 -3.909 16.757 1.00 89.94 80 LEU A O 1
ATOM 620 N N . PRO A 1 81 ? -3.778 -1.983 17.906 1.00 92.81 81 PRO A N 1
ATOM 621 C CA . PRO A 1 81 ? -5.139 -2.060 18.441 1.00 92.81 81 PRO A CA 1
ATOM 622 C C . PRO A 1 81 ? -6.223 -1.822 17.373 1.00 92.81 81 PRO A C 1
ATOM 624 O O . PRO A 1 81 ? -7.406 -1.776 17.691 1.00 92.81 81 PRO A O 1
ATOM 627 N N . TYR A 1 82 ? -5.831 -1.646 16.110 1.00 95.00 82 TYR A N 1
ATOM 628 C CA . TYR A 1 82 ? -6.706 -1.412 14.970 1.00 95.00 82 TYR A CA 1
ATOM 629 C C . TYR A 1 82 ? -6.249 -2.231 13.760 1.00 95.00 82 TYR A C 1
ATOM 631 O O . TYR A 1 82 ? -5.095 -2.650 13.654 1.00 95.00 82 TYR A O 1
ATOM 639 N N . ARG A 1 83 ? -7.166 -2.420 12.814 1.00 96.06 83 ARG A N 1
ATOM 640 C CA . ARG A 1 83 ? -6.923 -3.020 11.500 1.00 96.06 83 ARG A CA 1
ATOM 641 C C . ARG A 1 83 ? -7.343 -2.043 10.418 1.00 96.06 83 ARG A C 1
ATOM 643 O O . ARG A 1 83 ? -8.239 -1.231 10.631 1.00 96.06 83 ARG A O 1
ATOM 650 N N . ILE A 1 84 ? -6.715 -2.145 9.255 1.00 96.75 84 ILE A N 1
ATOM 651 C CA . ILE A 1 84 ? -7.142 -1.418 8.061 1.00 96.75 84 ILE A CA 1
ATOM 652 C C . ILE A 1 84 ? -7.551 -2.456 7.026 1.00 96.75 84 ILE A C 1
ATOM 654 O O . ILE A 1 84 ? -6.839 -3.440 6.834 1.00 96.75 84 ILE A O 1
ATOM 658 N N . THR A 1 85 ? -8.698 -2.246 6.393 1.00 97.25 85 THR A N 1
ATOM 659 C CA . THR A 1 85 ? -9.180 -3.081 5.285 1.00 97.25 85 THR A CA 1
ATOM 660 C C . THR A 1 85 ? -9.449 -2.224 4.063 1.00 97.25 85 THR A C 1
ATOM 662 O O . THR A 1 85 ? -9.726 -1.029 4.203 1.00 97.25 85 THR A O 1
ATOM 665 N N . ASP A 1 86 ? -9.343 -2.811 2.879 1.00 96.50 86 ASP A N 1
ATOM 666 C CA . ASP A 1 86 ? -9.804 -2.182 1.644 1.00 96.50 86 ASP A CA 1
ATOM 667 C C . ASP A 1 86 ? -11.329 -2.335 1.467 1.00 96.50 86 ASP A C 1
ATOM 669 O O . ASP A 1 86 ? -12.041 -2.821 2.348 1.00 96.50 86 ASP A O 1
ATOM 673 N N . SER A 1 87 ? -11.851 -1.900 0.320 1.00 92.88 87 SER A N 1
ATOM 674 C CA . SER A 1 87 ? -13.283 -1.969 0.007 1.00 92.88 87 SER A CA 1
ATOM 675 C C . SER A 1 87 ? -13.825 -3.385 -0.206 1.00 92.88 87 SER A C 1
ATOM 677 O O . SER A 1 87 ? -15.040 -3.578 -0.247 1.00 92.88 87 SER A O 1
ATOM 679 N N . GLN A 1 88 ? -12.939 -4.362 -0.368 1.00 95.12 88 GLN A N 1
ATOM 680 C CA . GLN A 1 88 ? -13.243 -5.776 -0.528 1.00 95.12 88 GLN A CA 1
ATOM 681 C C . GLN A 1 88 ? -13.274 -6.476 0.839 1.00 95.12 88 GLN A C 1
ATOM 683 O O . GLN A 1 88 ? -13.809 -7.579 0.951 1.00 95.12 88 GLN A O 1
ATOM 688 N N . GLY A 1 89 ? -12.773 -5.807 1.883 1.00 95.31 89 GLY A N 1
ATOM 689 C CA . GLY A 1 89 ? -12.654 -6.333 3.236 1.00 95.31 89 GLY A CA 1
ATOM 690 C C . GLY A 1 89 ? -11.335 -7.066 3.478 1.00 95.31 89 GLY A C 1
ATOM 691 O O . GLY A 1 89 ? -11.175 -7.675 4.539 1.00 95.31 89 GLY A O 1
ATOM 692 N N . ASP A 1 90 ? -10.389 -7.001 2.537 1.00 95.38 90 ASP A N 1
ATOM 693 C CA . ASP A 1 90 ? -9.076 -7.611 2.697 1.00 95.38 90 ASP A CA 1
ATOM 694 C C . ASP A 1 90 ? -8.254 -6.795 3.698 1.00 95.38 90 ASP A C 1
ATOM 696 O O . ASP A 1 90 ? -8.169 -5.567 3.625 1.00 95.38 90 ASP A O 1
ATOM 700 N N . VAL A 1 91 ? -7.666 -7.479 4.682 1.00 95.62 91 VAL A N 1
ATOM 701 C CA . VAL A 1 91 ? -6.883 -6.841 5.748 1.00 95.62 91 VAL A CA 1
ATOM 702 C C . VAL A 1 91 ? -5.506 -6.467 5.213 1.00 95.62 91 VAL A C 1
ATOM 704 O O . VAL A 1 91 ? -4.747 -7.330 4.772 1.00 95.62 91 VAL A O 1
ATOM 707 N N . LEU A 1 92 ? -5.152 -5.187 5.314 1.00 94.88 92 LEU A N 1
ATOM 708 C CA . LEU A 1 92 ? -3.821 -4.708 4.965 1.00 94.88 92 LEU A CA 1
ATOM 709 C C . LEU A 1 92 ? -2.810 -5.225 5.991 1.00 94.88 92 LEU A C 1
ATOM 711 O O . LEU A 1 92 ? -3.009 -5.100 7.203 1.00 94.88 92 LEU A O 1
ATOM 715 N N . ASN A 1 93 ? -1.692 -5.762 5.506 1.00 92.75 93 ASN A N 1
ATOM 716 C CA . ASN A 1 93 ? -0.594 -6.184 6.364 1.00 92.75 93 ASN A CA 1
ATOM 717 C C . ASN A 1 93 ? 0.200 -4.952 6.814 1.00 92.75 93 ASN A C 1
ATOM 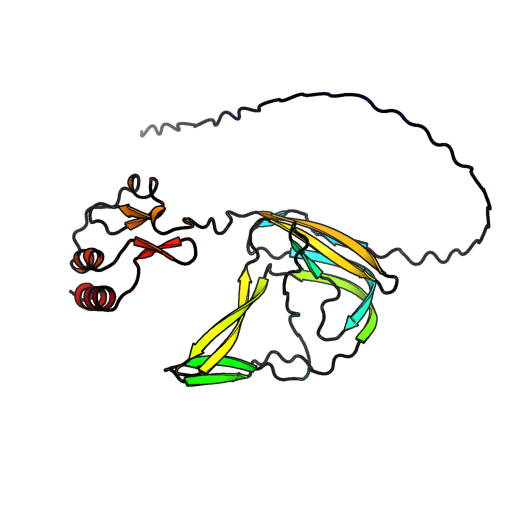719 O O . ASN A 1 93 ? 1.078 -4.462 6.107 1.00 92.75 93 ASN A O 1
ATOM 723 N N . ILE A 1 94 ? -0.141 -4.419 7.981 1.00 91.44 94 ILE A N 1
ATOM 724 C CA . ILE A 1 94 ? 0.507 -3.250 8.574 1.00 91.44 94 ILE A CA 1
ATOM 725 C C . ILE A 1 94 ? 1.407 -3.677 9.736 1.00 91.44 94 ILE A C 1
ATOM 727 O O . ILE A 1 94 ? 1.044 -4.535 10.540 1.00 91.44 94 ILE A O 1
ATOM 731 N N . ARG A 1 95 ? 2.588 -3.061 9.842 1.00 83.38 95 ARG A N 1
ATOM 732 C CA . ARG A 1 95 ? 3.526 -3.293 10.947 1.00 83.38 95 ARG A CA 1
ATOM 733 C C . ARG A 1 95 ? 3.385 -2.206 12.006 1.00 83.38 95 ARG A C 1
ATOM 735 O O . ARG A 1 95 ? 3.170 -1.035 11.696 1.00 83.38 95 ARG A O 1
ATOM 742 N N . HIS A 1 96 ? 3.546 -2.601 13.264 1.00 70.06 96 HIS A N 1
ATOM 743 C CA . HIS A 1 96 ? 3.750 -1.660 14.355 1.00 70.06 96 HIS A CA 1
ATOM 744 C C . HIS A 1 96 ? 5.168 -1.080 14.246 1.00 70.06 96 HIS A C 1
ATOM 746 O O . HIS A 1 96 ? 6.136 -1.831 14.160 1.00 70.06 96 HIS A O 1
ATOM 752 N N . SER A 1 97 ? 5.299 0.248 14.245 1.00 59.41 97 SER A N 1
ATOM 753 C CA . SER A 1 97 ? 6.595 0.918 14.399 1.00 59.41 97 SER A CA 1
ATOM 754 C C . SER A 1 97 ? 7.057 0.728 15.847 1.00 59.41 97 SER A C 1
ATOM 756 O O . SER A 1 97 ? 6.689 1.521 16.712 1.00 59.41 97 SER A O 1
ATOM 758 N N . CYS A 1 98 ? 7.808 -0.334 16.142 1.00 57.28 98 CYS A N 1
ATOM 759 C CA . CYS A 1 98 ? 8.288 -0.631 17.494 1.00 57.28 98 CYS A CA 1
ATOM 760 C C . CYS A 1 98 ? 9.228 0.472 18.008 1.00 57.28 98 CYS A C 1
ATOM 762 O O . CYS A 1 98 ? 10.423 0.474 17.735 1.00 57.28 98 CYS A O 1
ATOM 764 N N . ALA A 1 99 ? 8.701 1.398 18.806 1.00 40.62 99 ALA A N 1
ATOM 765 C CA . ALA A 1 99 ? 9.489 2.360 19.568 1.00 40.62 99 ALA A CA 1
ATOM 766 C C . ALA A 1 99 ? 9.655 1.884 21.029 1.00 40.62 99 ALA A C 1
ATOM 768 O O . ALA A 1 99 ? 9.080 2.477 21.938 1.00 40.62 99 ALA A O 1
ATOM 769 N N . GLY A 1 100 ? 10.434 0.814 21.270 1.00 32.56 100 GLY A N 1
ATOM 770 C CA . GLY A 1 100 ? 10.978 0.489 22.607 1.00 32.56 100 GLY A CA 1
ATOM 771 C C . GLY A 1 100 ? 11.033 -0.997 23.026 1.00 32.56 100 GLY A C 1
ATOM 772 O O . GLY A 1 100 ? 9.983 -1.592 23.214 1.00 32.56 100 GLY A O 1
ATOM 773 N N . LEU A 1 101 ? 12.267 -1.498 23.281 1.00 32.12 101 LEU A N 1
ATOM 774 C CA . LEU A 1 101 ? 12.736 -2.668 24.094 1.00 32.12 101 LEU A CA 1
ATOM 775 C C . LEU A 1 101 ? 12.042 -4.047 23.863 1.00 32.12 101 LEU A C 1
ATOM 777 O O . LEU A 1 101 ? 10.837 -4.145 24.000 1.00 32.12 101 LEU A O 1
ATOM 781 N N . ALA A 1 102 ? 12.635 -5.240 23.677 1.00 28.22 102 ALA A N 1
ATOM 782 C CA . ALA A 1 102 ? 13.964 -5.831 23.452 1.00 28.22 102 ALA A CA 1
ATOM 783 C C . ALA A 1 102 ? 13.752 -7.151 22.641 1.00 28.22 102 ALA A C 1
ATOM 785 O O . ALA A 1 102 ? 13.092 -8.053 23.161 1.00 28.22 102 ALA A O 1
ATOM 786 N N . GLY A 1 103 ? 14.290 -7.271 21.416 1.00 42.66 103 GLY A N 1
ATOM 787 C CA . GLY A 1 103 ? 14.311 -8.449 20.515 1.00 42.66 103 GLY A CA 1
ATOM 788 C C . GLY A 1 103 ? 14.908 -8.064 19.142 1.00 42.66 103 GLY A C 1
ATOM 789 O O . GLY A 1 103 ? 14.923 -6.880 18.838 1.00 42.66 103 GLY A O 1
ATOM 790 N N . TYR A 1 104 ? 15.485 -8.988 18.361 1.00 47.03 104 TYR A N 1
ATOM 791 C CA . TYR A 1 104 ? 16.220 -8.663 17.117 1.00 47.03 104 TYR A CA 1
ATOM 792 C C . TYR A 1 104 ? 15.409 -9.034 15.869 1.00 47.03 104 TYR A C 1
ATOM 794 O O . TYR A 1 104 ? 15.185 -10.220 15.623 1.00 47.03 104 TYR A O 1
ATOM 802 N N . GLY A 1 105 ? 15.027 -8.043 15.058 1.00 58.00 105 GLY A N 1
ATOM 803 C CA . GLY A 1 105 ? 14.591 -8.279 13.680 1.00 58.00 105 GLY A CA 1
ATOM 804 C C . GLY A 1 105 ? 15.767 -8.742 12.814 1.00 58.00 105 GLY A C 1
ATOM 805 O O . GLY A 1 105 ? 16.897 -8.270 12.974 1.00 58.00 105 GLY A O 1
ATOM 806 N N . ILE A 1 106 ? 15.519 -9.708 11.930 1.00 64.31 106 ILE A N 1
ATOM 807 C CA . ILE A 1 106 ? 16.519 -10.235 11.003 1.00 64.31 106 ILE A CA 1
ATOM 808 C C . ILE A 1 106 ? 16.007 -10.017 9.582 1.00 64.31 106 ILE A C 1
ATOM 810 O O . ILE A 1 106 ? 15.087 -10.716 9.160 1.00 64.31 106 ILE A O 1
ATOM 814 N N . ASP A 1 107 ? 16.646 -9.111 8.847 1.00 73.44 107 ASP A N 1
ATOM 815 C CA . ASP A 1 107 ? 16.429 -8.955 7.412 1.00 73.44 107 ASP A CA 1
ATOM 816 C C . ASP A 1 107 ? 17.484 -9.738 6.625 1.00 73.44 107 ASP A C 1
ATOM 818 O O . ASP A 1 107 ? 18.655 -9.828 7.010 1.00 73.44 107 ASP A O 1
ATOM 822 N N . GLN A 1 108 ? 17.056 -10.330 5.509 1.00 79.50 108 GLN A N 1
ATOM 823 C CA . GLN A 1 108 ? 17.919 -11.059 4.581 1.00 79.50 108 GLN A CA 1
ATOM 824 C C . GLN A 1 108 ? 17.902 -10.367 3.219 1.00 79.50 108 GLN A C 1
ATOM 826 O O . GLN A 1 108 ? 16.832 -10.125 2.656 1.00 79.50 108 GLN A O 1
ATOM 831 N N . TYR A 1 109 ? 19.079 -10.091 2.663 1.00 84.38 109 TYR A N 1
ATOM 832 C CA . TYR A 1 109 ? 19.228 -9.576 1.302 1.00 84.38 109 TYR A CA 1
ATOM 833 C C . TYR A 1 109 ? 20.367 -10.278 0.564 1.00 84.38 109 TYR A C 1
ATOM 835 O O . TYR A 1 109 ? 21.182 -10.976 1.165 1.00 84.38 109 TYR A O 1
ATOM 843 N N . CYS A 1 110 ? 20.392 -10.130 -0.760 1.00 86.75 110 CYS A N 1
ATOM 844 C CA . CYS A 1 110 ? 21.433 -10.703 -1.603 1.00 86.75 110 CYS A CA 1
ATOM 845 C C . CYS A 1 110 ? 22.497 -9.649 -1.913 1.00 86.75 110 CYS A C 1
ATOM 847 O O . CYS A 1 110 ? 22.181 -8.614 -2.497 1.00 86.75 110 CYS A O 1
ATOM 849 N N . GLU A 1 111 ? 23.748 -9.920 -1.555 1.00 91.19 111 GLU A N 1
ATOM 850 C CA . GLU A 1 111 ? 24.906 -9.095 -1.906 1.00 91.19 111 GLU A CA 1
ATOM 851 C C . GLU A 1 111 ? 25.944 -10.005 -2.565 1.00 91.19 111 GLU A C 1
ATOM 853 O O . GLU A 1 111 ? 26.336 -11.025 -1.998 1.00 91.19 111 GLU A O 1
ATOM 858 N N . ASP A 1 112 ? 26.317 -9.700 -3.811 1.00 92.31 112 ASP A N 1
ATOM 859 C CA . ASP A 1 112 ? 27.271 -10.487 -4.609 1.00 92.31 112 ASP A CA 1
ATOM 860 C C . ASP A 1 112 ? 26.955 -11.999 -4.688 1.00 92.31 112 ASP A C 1
ATOM 862 O O . ASP A 1 112 ? 27.843 -12.855 -4.687 1.00 92.31 112 ASP A O 1
ATOM 866 N N . GLY A 1 113 ? 25.663 -12.346 -4.754 1.00 88.19 113 GLY A N 1
ATOM 867 C CA . GLY A 1 113 ? 25.196 -13.736 -4.824 1.00 88.19 113 GLY A CA 1
ATOM 868 C C . GLY A 1 113 ? 25.267 -14.498 -3.496 1.00 88.19 113 GLY A C 1
ATOM 869 O O . GLY A 1 113 ? 25.094 -15.717 -3.490 1.00 88.19 113 GLY A O 1
ATOM 870 N N . GLN A 1 114 ? 25.517 -13.808 -2.380 1.00 89.75 114 GLN A N 1
ATOM 871 C CA . GLN A 1 114 ? 25.495 -14.371 -1.032 1.00 89.75 114 GLN A CA 1
ATOM 872 C C . GLN A 1 114 ? 24.374 -13.750 -0.202 1.00 89.75 114 GLN A C 1
ATOM 874 O O . GLN A 1 114 ? 24.113 -12.549 -0.272 1.00 89.75 114 GLN A O 1
ATOM 879 N N . VAL A 1 115 ? 23.711 -14.582 0.604 1.00 88.62 115 VAL A N 1
ATOM 880 C CA . VAL A 1 115 ? 22.709 -14.105 1.558 1.00 88.62 115 VAL A CA 1
ATOM 881 C C . VAL A 1 115 ? 23.428 -13.395 2.694 1.00 88.62 115 VAL A C 1
ATOM 883 O O . VAL A 1 115 ? 24.148 -14.017 3.479 1.00 88.62 115 VAL A O 1
ATOM 886 N N . VAL A 1 116 ? 23.209 -12.091 2.786 1.00 90.19 116 VAL A N 1
ATOM 887 C CA . VAL A 1 116 ? 23.653 -11.268 3.900 1.00 90.19 116 VAL A CA 1
ATOM 888 C C . VAL A 1 116 ? 22.491 -11.103 4.861 1.00 90.19 116 VAL A C 1
ATOM 890 O O . VAL A 1 116 ? 21.358 -10.816 4.476 1.00 90.19 116 VAL A O 1
ATOM 893 N N . ILE A 1 117 ? 22.793 -11.331 6.133 1.00 84.81 117 ILE A N 1
ATOM 894 C CA . ILE A 1 117 ? 21.852 -11.183 7.228 1.00 84.81 117 ILE A CA 1
ATOM 895 C C . ILE A 1 117 ? 22.178 -9.872 7.929 1.00 84.81 117 ILE A C 1
ATOM 897 O O . ILE A 1 117 ? 23.237 -9.753 8.551 1.00 84.81 117 ILE A O 1
ATOM 901 N N . GLN A 1 118 ? 21.270 -8.908 7.853 1.00 81.62 118 GLN A N 1
ATOM 902 C CA . GLN A 1 118 ? 21.389 -7.661 8.589 1.00 81.62 118 GLN A CA 1
ATOM 903 C C . GLN A 1 118 ? 20.459 -7.692 9.790 1.00 81.62 118 GLN A C 1
ATOM 905 O O . GLN A 1 118 ? 19.253 -7.906 9.682 1.00 81.62 118 GLN A O 1
ATOM 910 N N . GLN A 1 119 ? 21.053 -7.484 10.960 1.00 75.75 119 GLN A N 1
ATOM 911 C CA . GLN A 1 119 ? 20.281 -7.187 12.153 1.00 75.75 119 GLN A CA 1
ATOM 912 C C . GLN A 1 119 ? 19.751 -5.770 12.005 1.00 75.75 119 GLN A C 1
ATOM 914 O O . GLN A 1 119 ? 20.525 -4.818 11.892 1.00 75.75 119 GLN A O 1
ATOM 919 N N . THR A 1 120 ? 18.434 -5.642 11.968 1.00 65.94 120 THR A N 1
ATOM 920 C CA . THR A 1 120 ? 17.784 -4.344 12.068 1.00 65.94 120 THR A CA 1
ATOM 921 C C . THR A 1 120 ? 17.690 -3.987 13.542 1.00 65.94 120 THR A C 1
ATOM 923 O O . THR A 1 120 ? 17.206 -4.789 14.342 1.00 65.94 120 THR A O 1
ATOM 926 N N . ASP A 1 121 ? 18.087 -2.767 13.900 1.00 59.66 121 ASP A N 1
ATOM 927 C CA . ASP A 1 121 ? 17.911 -2.213 15.250 1.00 59.66 121 ASP A CA 1
ATOM 928 C C . ASP A 1 121 ? 16.427 -1.916 15.586 1.00 59.66 121 ASP A C 1
ATOM 930 O O . ASP A 1 121 ? 16.127 -1.232 16.567 1.00 59.66 121 ASP A O 1
ATOM 934 N N . ASP A 1 122 ? 15.484 -2.445 14.799 1.00 54.66 122 ASP A N 1
ATOM 935 C CA . ASP A 1 122 ? 14.056 -2.434 15.098 1.00 54.66 122 ASP A CA 1
ATOM 936 C C . ASP A 1 122 ? 13.755 -3.516 16.132 1.00 54.66 122 ASP A C 1
ATOM 938 O O . ASP A 1 122 ? 13.534 -4.700 15.863 1.00 54.66 122 ASP A O 1
ATOM 942 N N . ILE A 1 123 ? 13.838 -3.062 17.374 1.00 58.06 123 ILE A N 1
ATOM 943 C CA . ILE A 1 123 ? 13.769 -3.880 18.563 1.00 58.06 123 ILE A CA 1
ATOM 944 C C . ILE A 1 123 ? 12.295 -4.124 18.929 1.00 58.06 123 ILE A C 1
ATOM 946 O O . ILE A 1 123 ? 11.695 -3.339 19.665 1.00 58.06 123 ILE A O 1
ATOM 950 N N . CYS A 1 124 ? 11.710 -5.220 18.442 1.00 58.44 124 CYS A N 1
ATOM 951 C CA . CYS A 1 124 ? 10.411 -5.727 18.900 1.00 58.44 124 CYS A CA 1
ATOM 952 C C . CYS A 1 124 ? 10.645 -6.968 19.774 1.00 58.44 124 CYS A C 1
ATOM 954 O O . CYS A 1 124 ? 11.330 -7.896 19.352 1.00 58.44 124 CYS A O 1
ATOM 956 N N . SER A 1 125 ? 10.105 -7.009 20.995 1.00 56.47 125 SER A N 1
ATOM 957 C CA . SER A 1 125 ? 10.209 -8.216 21.821 1.00 56.47 125 SER A CA 1
ATOM 958 C C . SER A 1 125 ? 9.350 -9.349 21.266 1.00 56.47 125 SER A C 1
ATOM 960 O O . SER A 1 125 ? 8.165 -9.150 21.006 1.00 56.47 125 SER A O 1
ATOM 962 N N . ASP A 1 126 ? 9.916 -10.556 21.184 1.00 59.59 126 ASP A N 1
ATOM 963 C CA . ASP A 1 126 ? 9.162 -11.788 20.899 1.00 59.59 126 ASP A CA 1
ATOM 964 C C . ASP A 1 126 ? 8.172 -12.133 22.027 1.00 59.59 126 ASP A C 1
ATOM 966 O O . ASP A 1 126 ? 7.309 -13.001 21.875 1.00 59.59 126 ASP A O 1
ATOM 970 N N . HIS A 1 127 ? 8.292 -11.475 23.188 1.00 64.19 127 HIS A N 1
ATOM 971 C CA . HIS A 1 127 ? 7.341 -11.637 24.273 1.00 64.19 127 HIS A CA 1
ATOM 972 C C . HIS A 1 127 ? 6.057 -10.858 23.977 1.00 64.19 127 HIS A C 1
ATOM 974 O O . HIS A 1 127 ? 5.941 -9.654 24.222 1.00 64.19 127 HIS A O 1
ATOM 980 N N . ILE A 1 128 ? 5.074 -11.589 23.458 1.00 72.88 128 ILE A N 1
ATOM 981 C CA . ILE A 1 128 ? 3.711 -11.105 23.269 1.00 72.88 128 ILE A CA 1
ATOM 982 C C . ILE A 1 128 ? 2.999 -11.169 24.623 1.00 72.88 128 ILE A C 1
ATOM 984 O O . ILE A 1 128 ? 2.425 -12.194 24.989 1.00 72.88 128 ILE A O 1
ATOM 988 N N . SER A 1 129 ? 3.056 -10.084 25.393 1.00 81.94 129 SER A N 1
ATOM 989 C CA . SER A 1 129 ? 2.143 -9.884 26.519 1.00 81.94 129 SER A CA 1
ATOM 990 C C . SER A 1 129 ? 0.885 -9.202 25.997 1.00 81.94 129 SER A C 1
ATOM 992 O O . SER A 1 129 ? 0.987 -8.141 25.375 1.00 81.94 129 SER A O 1
ATOM 994 N N . CYS A 1 130 ? -0.274 -9.804 26.249 1.00 88.94 130 CYS A N 1
ATOM 995 C CA . CYS A 1 130 ? -1.569 -9.220 25.929 1.00 88.94 130 CYS A CA 1
ATOM 996 C C . CYS A 1 130 ? -2.303 -8.878 27.223 1.00 88.94 130 CYS A C 1
ATOM 998 O O . CYS A 1 130 ? -2.459 -9.743 28.086 1.00 88.94 130 CYS A O 1
ATOM 1000 N N . GLU A 1 131 ? -2.769 -7.643 27.343 1.00 92.94 131 GLU A N 1
ATOM 1001 C CA . GLU A 1 131 ? -3.554 -7.175 28.483 1.00 92.94 131 GLU A CA 1
ATOM 1002 C C . GLU A 1 131 ? -4.716 -6.318 27.983 1.00 92.94 131 GLU A C 1
ATOM 1004 O O . GLU A 1 131 ? -4.586 -5.590 26.995 1.00 92.94 131 GLU A O 1
ATOM 1009 N N . SER A 1 132 ? -5.860 -6.403 28.658 1.00 93.50 132 SER A N 1
ATOM 1010 C CA . SER A 1 132 ? -6.990 -5.518 28.389 1.00 93.50 132 SER A CA 1
ATOM 1011 C C . SER A 1 132 ? -6.654 -4.121 28.905 1.00 93.50 132 SER A C 1
ATOM 1013 O O . SER A 1 132 ? -6.340 -3.945 30.085 1.00 93.50 132 SER A O 1
ATOM 1015 N N . GLN A 1 133 ? -6.650 -3.135 28.010 1.00 93.94 133 GLN A N 1
ATOM 1016 C CA . GLN A 1 133 ? -6.308 -1.754 28.335 1.00 93.94 133 GLN A CA 1
ATOM 1017 C C . GLN A 1 133 ? -7.203 -0.784 27.564 1.00 93.94 133 GLN A C 1
ATOM 1019 O O . GLN A 1 133 ? -7.537 -1.010 26.401 1.00 93.94 133 GLN A O 1
ATOM 1024 N N . ASN A 1 134 ? -7.552 0.331 28.208 1.00 94.19 134 ASN A N 1
ATOM 1025 C CA . ASN A 1 134 ? -8.209 1.448 27.540 1.00 94.19 134 ASN A CA 1
ATOM 1026 C C . ASN A 1 134 ? -7.201 2.187 26.665 1.00 94.19 134 ASN A C 1
ATOM 1028 O O . ASN A 1 134 ? -6.225 2.752 27.164 1.00 94.19 134 ASN A O 1
ATOM 1032 N N . VAL A 1 135 ? -7.453 2.198 25.361 1.00 93.75 135 VAL A N 1
ATOM 1033 C CA . VAL A 1 135 ? -6.628 2.909 24.392 1.00 93.75 135 VAL A CA 1
ATOM 1034 C C . VAL A 1 135 ? -7.235 4.282 24.129 1.00 93.75 135 VAL A C 1
ATOM 1036 O O . VAL A 1 135 ? -8.364 4.405 23.655 1.00 93.75 135 VAL A O 1
ATOM 1039 N N . SER A 1 136 ? -6.439 5.313 24.408 1.00 95.19 136 SER A N 1
ATOM 1040 C CA . SER A 1 136 ? -6.690 6.694 24.002 1.00 95.19 136 SER A CA 1
ATOM 1041 C C . SER A 1 136 ? -5.417 7.273 23.395 1.00 95.19 136 SER A C 1
ATOM 1043 O O . SER A 1 136 ? -4.339 7.172 23.981 1.00 95.19 136 SER A O 1
ATOM 1045 N N . GLY A 1 137 ? -5.520 7.895 22.226 1.00 94.19 137 GLY A N 1
ATOM 1046 C CA . GLY A 1 137 ? -4.365 8.487 21.562 1.00 94.19 137 GLY A CA 1
ATOM 1047 C C . GLY A 1 137 ? -4.633 8.906 20.126 1.00 94.19 137 GLY A C 1
ATOM 1048 O O . GLY A 1 137 ? -5.662 8.572 19.538 1.00 94.19 137 GLY A O 1
ATOM 1049 N N . VAL A 1 138 ? -3.675 9.643 19.567 1.00 94.06 138 VAL A N 1
ATOM 1050 C CA . VAL A 1 138 ? -3.620 9.958 18.138 1.00 94.06 138 VAL A CA 1
ATOM 1051 C C . VAL A 1 138 ? -2.685 8.958 17.478 1.00 94.06 138 VAL A C 1
ATOM 1053 O O . VAL A 1 138 ? -1.545 8.786 17.906 1.00 94.06 138 VAL A O 1
ATOM 1056 N N . PHE A 1 139 ? -3.180 8.312 16.436 1.00 94.50 139 PHE A N 1
ATOM 1057 C CA . PHE A 1 139 ? -2.465 7.324 15.652 1.00 94.50 139 PHE A CA 1
ATOM 1058 C C . PHE A 1 139 ? -2.230 7.870 14.254 1.00 94.50 139 PHE A C 1
ATOM 1060 O O . PHE A 1 139 ? -3.047 8.618 13.712 1.00 94.50 139 PHE A O 1
ATOM 1067 N N . THR A 1 140 ? -1.106 7.473 13.669 1.00 94.44 140 THR A N 1
ATOM 1068 C CA . THR A 1 140 ? -0.720 7.879 12.323 1.00 94.44 140 THR A CA 1
ATOM 1069 C C . THR A 1 140 ? -0.362 6.651 11.506 1.00 94.44 140 THR A C 1
ATOM 1071 O O . THR A 1 140 ? 0.442 5.827 11.937 1.00 94.44 140 THR A O 1
ATOM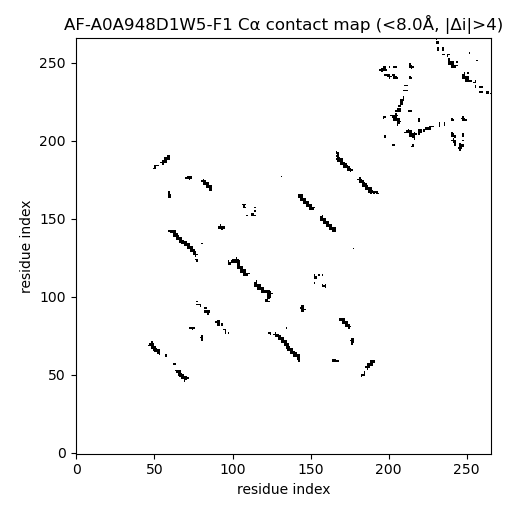 1074 N N . TRP A 1 141 ? -0.929 6.550 10.308 1.00 94.75 141 TRP A N 1
ATOM 1075 C CA . TRP A 1 141 ? -0.550 5.557 9.313 1.00 94.75 141 TRP A CA 1
ATOM 1076 C C . TRP A 1 141 ? 0.030 6.254 8.081 1.00 94.75 141 TRP A C 1
ATOM 1078 O O . TRP A 1 141 ? -0.638 7.063 7.437 1.00 94.75 141 TRP A O 1
ATOM 1088 N N . ASP A 1 142 ? 1.269 5.913 7.727 1.00 93.00 142 ASP A N 1
ATOM 1089 C CA . ASP A 1 142 ? 1.984 6.461 6.562 1.00 93.00 142 ASP A CA 1
ATOM 1090 C C . ASP A 1 142 ? 1.556 5.793 5.233 1.00 93.00 142 ASP A C 1
ATOM 1092 O O . ASP A 1 142 ? 2.288 5.827 4.245 1.00 93.00 142 ASP A O 1
ATOM 1096 N N . GLN A 1 143 ? 0.381 5.149 5.206 1.00 93.12 143 GLN A N 1
ATOM 1097 C CA . GLN A 1 143 ? -0.157 4.435 4.045 1.00 93.12 143 GLN A CA 1
ATOM 1098 C C . GLN A 1 143 ? 0.761 3.311 3.518 1.00 93.12 143 GLN A C 1
ATOM 1100 O O . GLN A 1 143 ? 0.746 3.008 2.330 1.00 93.12 143 GLN A O 1
ATOM 1105 N N . LYS A 1 144 ? 1.579 2.685 4.371 1.00 93.00 144 LYS A N 1
ATOM 1106 C CA . LYS A 1 144 ? 2.431 1.546 3.989 1.00 93.00 144 LYS A CA 1
ATOM 1107 C C . LYS A 1 144 ? 1.774 0.222 4.366 1.00 93.00 144 LYS A C 1
ATOM 1109 O O . LYS A 1 144 ? 1.258 0.088 5.476 1.00 93.00 144 LYS A O 1
ATOM 1114 N N . THR A 1 145 ? 1.826 -0.740 3.453 1.00 92.50 145 THR A N 1
ATOM 1115 C CA . THR A 1 145 ? 1.490 -2.155 3.663 1.00 92.50 145 THR A CA 1
ATOM 1116 C C . THR A 1 145 ? 2.721 -3.002 3.368 1.00 92.50 145 THR A C 1
ATOM 1118 O O . THR A 1 145 ? 3.581 -2.587 2.600 1.00 92.50 145 THR A O 1
ATOM 1121 N N . TYR A 1 146 ? 2.826 -4.179 3.964 1.00 89.19 146 TYR A N 1
ATOM 1122 C CA . TYR A 1 146 ? 3.984 -5.052 3.831 1.00 89.19 146 TYR A CA 1
ATOM 1123 C C . TYR A 1 146 ? 3.608 -6.285 3.022 1.00 89.19 146 TYR A C 1
ATOM 1125 O O . TYR A 1 146 ? 2.669 -7.003 3.367 1.00 89.19 146 TYR A O 1
ATOM 1133 N N . GLN A 1 147 ? 4.334 -6.544 1.942 1.00 88.25 147 GLN A N 1
ATOM 1134 C CA . GLN A 1 147 ? 4.143 -7.745 1.136 1.00 88.25 147 GLN A CA 1
ATOM 1135 C C . GLN A 1 147 ? 5.360 -8.649 1.267 1.00 88.25 147 GLN A C 1
ATOM 1137 O O . GLN A 1 147 ? 6.493 -8.177 1.208 1.00 88.25 147 GLN A O 1
ATOM 1142 N N . ALA A 1 148 ? 5.126 -9.952 1.423 1.00 86.44 148 ALA A N 1
ATOM 1143 C CA . ALA A 1 148 ? 6.192 -10.934 1.331 1.00 86.44 148 ALA A CA 1
ATOM 1144 C C . ALA A 1 148 ? 6.701 -10.992 -0.116 1.00 86.44 148 ALA A C 1
ATOM 1146 O O . ALA A 1 148 ? 5.948 -11.296 -1.043 1.00 86.44 148 ALA A O 1
ATOM 1147 N N . VAL A 1 149 ? 7.982 -10.705 -0.292 1.00 85.62 149 VAL A N 1
ATOM 1148 C CA . VAL A 1 149 ? 8.705 -10.809 -1.552 1.00 85.62 149 VAL A CA 1
ATOM 1149 C C . VAL A 1 149 ? 9.654 -11.989 -1.432 1.00 85.62 149 VAL A C 1
ATOM 1151 O O . VAL A 1 149 ? 10.450 -12.071 -0.494 1.00 85.62 149 VAL A O 1
ATOM 1154 N N . SER A 1 150 ? 9.562 -12.915 -2.384 1.00 86.75 150 SER A N 1
ATOM 1155 C CA . SER A 1 150 ? 10.518 -14.008 -2.501 1.00 86.75 150 SER A CA 1
ATOM 1156 C C . SER A 1 150 ? 11.550 -13.671 -3.563 1.00 86.75 150 SER A C 1
ATOM 1158 O O . SER A 1 150 ? 11.194 -13.241 -4.658 1.00 86.75 150 SER A O 1
ATOM 1160 N N . ASP A 1 151 ? 12.816 -13.880 -3.226 1.00 86.81 151 ASP A N 1
ATOM 1161 C CA . ASP A 1 151 ? 13.951 -13.620 -4.101 1.00 86.81 151 ASP A CA 1
ATOM 1162 C C . ASP A 1 151 ? 14.871 -14.844 -4.147 1.00 86.81 151 ASP A C 1
ATOM 1164 O O . ASP A 1 151 ? 14.822 -15.708 -3.264 1.00 86.81 151 ASP A O 1
ATOM 1168 N N . VAL A 1 152 ? 15.705 -14.927 -5.180 1.00 92.00 152 VAL A N 1
ATOM 1169 C CA . VAL A 1 152 ? 16.673 -16.011 -5.364 1.00 92.00 152 VAL A CA 1
ATOM 1170 C C . VAL A 1 152 ? 18.078 -15.430 -5.277 1.00 92.00 152 VAL A C 1
ATOM 1172 O O . VAL A 1 152 ? 18.474 -14.605 -6.095 1.00 92.00 152 VAL A O 1
ATOM 1175 N N . CYS A 1 153 ? 18.846 -15.887 -4.291 1.00 92.38 153 CYS A N 1
ATOM 1176 C CA . CYS A 1 153 ? 20.232 -15.493 -4.083 1.00 92.38 153 CYS A CA 1
ATOM 1177 C C . CYS A 1 153 ? 21.141 -16.716 -4.231 1.00 92.38 153 CYS A C 1
ATOM 1179 O O . CYS A 1 153 ? 21.224 -17.565 -3.338 1.00 92.38 153 CYS A O 1
ATOM 1181 N N . GLY A 1 154 ? 21.778 -16.846 -5.398 1.00 92.69 154 GLY A N 1
ATOM 1182 C CA . GLY A 1 154 ? 22.475 -18.076 -5.774 1.00 92.69 154 GLY A CA 1
ATOM 1183 C C . GLY A 1 154 ? 21.493 -19.250 -5.861 1.00 92.69 154 GLY A C 1
ATOM 1184 O O . GLY A 1 154 ? 20.524 -19.187 -6.610 1.00 92.69 154 GLY A O 1
ATOM 1185 N N . ASP A 1 155 ? 21.723 -20.294 -5.062 1.00 94.12 155 ASP A N 1
ATOM 1186 C CA . ASP A 1 155 ? 20.847 -21.474 -4.976 1.00 94.12 155 ASP A CA 1
ATOM 1187 C C . ASP A 1 155 ? 19.828 -21.397 -3.818 1.00 94.12 155 ASP A C 1
ATOM 1189 O O . ASP A 1 155 ? 19.124 -22.369 -3.535 1.00 94.12 155 ASP A O 1
ATOM 1193 N N . GLN A 1 156 ? 19.765 -20.271 -3.097 1.00 93.00 156 GLN A N 1
ATOM 1194 C CA . GLN A 1 15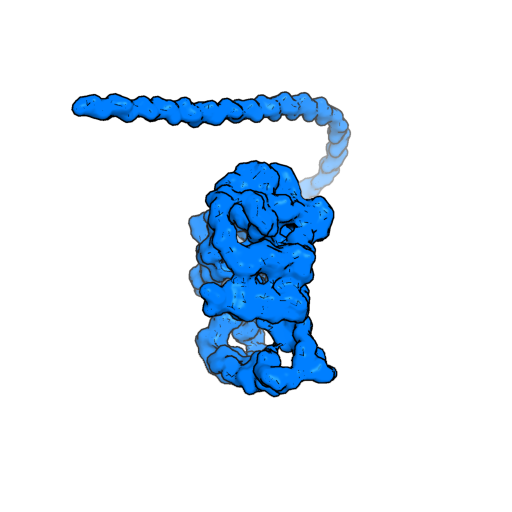6 ? 18.891 -20.099 -1.936 1.00 93.00 156 GLN A CA 1
ATOM 1195 C C . GLN A 1 156 ? 17.697 -19.207 -2.266 1.00 93.00 156 GLN A C 1
ATOM 1197 O O . GLN A 1 156 ? 17.845 -18.122 -2.823 1.00 93.00 156 GLN A O 1
ATOM 1202 N N . GLN A 1 157 ? 16.507 -19.652 -1.867 1.00 91.50 157 GLN A N 1
ATOM 1203 C CA . GLN A 1 157 ? 15.311 -18.822 -1.872 1.00 91.50 157 GLN A CA 1
ATOM 1204 C C . GLN A 1 157 ? 15.246 -18.057 -0.550 1.00 91.50 157 GLN A C 1
ATOM 1206 O O . GLN A 1 157 ? 15.199 -18.668 0.518 1.00 91.50 157 GLN A O 1
ATOM 1211 N N . ILE A 1 158 ? 15.237 -16.731 -0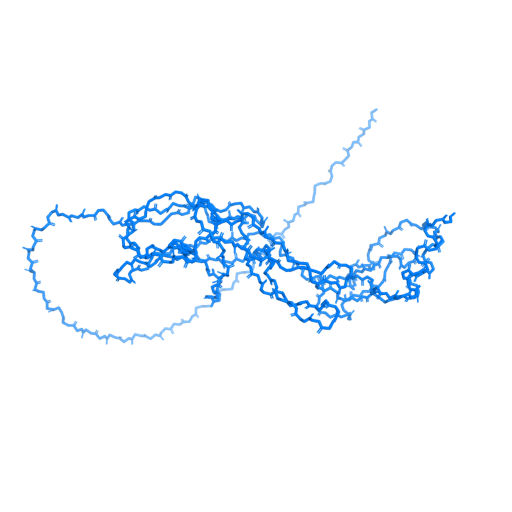.626 1.00 89.56 158 ILE A N 1
ATOM 1212 C CA . ILE A 1 158 ? 15.035 -15.854 0.528 1.00 89.56 158 ILE A CA 1
ATOM 1213 C C . ILE A 1 158 ? 13.627 -15.260 0.478 1.00 89.56 158 ILE A C 1
ATOM 1215 O O . ILE A 1 158 ? 13.035 -15.097 -0.593 1.00 89.56 158 ILE A O 1
ATOM 1219 N N . SER A 1 159 ? 13.071 -14.965 1.649 1.00 83.06 159 SER A N 1
ATOM 1220 C CA . SER A 1 159 ? 11.795 -14.269 1.798 1.00 83.06 159 SER A CA 1
ATOM 1221 C C . SER A 1 159 ? 12.037 -13.041 2.654 1.00 83.06 159 SER A C 1
ATOM 1223 O O . SER A 1 159 ? 12.527 -13.164 3.775 1.00 83.06 159 SER A O 1
ATOM 1225 N N . ARG A 1 160 ? 11.678 -11.875 2.133 1.00 83.00 160 ARG A N 1
ATOM 1226 C CA . ARG A 1 160 ? 11.699 -10.605 2.860 1.00 83.00 160 ARG A CA 1
ATOM 1227 C C . ARG A 1 160 ? 10.320 -9.975 2.810 1.00 83.00 160 ARG A C 1
ATOM 1229 O O . ARG A 1 160 ? 9.487 -10.375 2.002 1.00 83.00 160 ARG A O 1
ATOM 1236 N N . GLU A 1 161 ? 10.077 -8.987 3.648 1.00 82.50 161 GLU A N 1
ATOM 1237 C CA . GLU A 1 161 ? 8.916 -8.123 3.482 1.00 82.50 161 GLU A CA 1
ATOM 1238 C C . GLU A 1 161 ? 9.352 -6.804 2.862 1.00 82.50 161 GLU A C 1
ATOM 1240 O O . GLU A 1 161 ? 10.379 -6.240 3.226 1.00 82.50 161 GLU A O 1
ATOM 1245 N N . GLU A 1 162 ? 8.562 -6.303 1.925 1.00 85.19 162 GLU A N 1
ATOM 1246 C CA . GLU A 1 162 ? 8.774 -4.994 1.330 1.00 85.19 162 GLU A CA 1
ATOM 1247 C C . GLU A 1 162 ? 7.610 -4.080 1.693 1.00 85.19 162 GLU A C 1
ATOM 1249 O O . GLU A 1 162 ? 6.441 -4.465 1.599 1.00 85.19 162 GLU A O 1
ATOM 1254 N N . ALA A 1 163 ? 7.939 -2.866 2.133 1.00 87.56 163 ALA A N 1
ATOM 1255 C CA . ALA A 1 163 ? 6.951 -1.839 2.402 1.00 87.56 163 ALA A CA 1
ATOM 1256 C C . ALA A 1 163 ? 6.491 -1.216 1.079 1.00 87.56 163 ALA A C 1
ATOM 1258 O O . ALA A 1 163 ? 7.242 -0.503 0.415 1.00 87.56 163 ALA A O 1
ATOM 1259 N N . ILE A 1 164 ? 5.233 -1.446 0.730 1.00 90.38 164 ILE A N 1
ATOM 1260 C CA . ILE A 1 164 ? 4.582 -0.947 -0.475 1.00 90.38 164 ILE A CA 1
ATOM 1261 C C . ILE A 1 164 ? 3.593 0.148 -0.083 1.00 90.38 164 ILE A C 1
ATOM 1263 O O . ILE A 1 164 ? 2.908 0.077 0.940 1.00 90.38 164 ILE A O 1
ATOM 1267 N N . GLN A 1 165 ? 3.515 1.186 -0.908 1.00 93.50 165 GLN A N 1
ATOM 1268 C CA . GLN A 1 165 ? 2.538 2.253 -0.750 1.00 93.50 165 GLN A CA 1
ATOM 1269 C C . GLN A 1 165 ? 1.125 1.727 -1.052 1.00 93.50 165 GLN A C 1
ATOM 1271 O O . GLN A 1 165 ? 0.884 1.176 -2.125 1.00 93.50 165 GLN A O 1
ATOM 1276 N N . ALA A 1 166 ? 0.179 1.930 -0.135 1.00 92.94 166 ALA A N 1
ATOM 1277 C CA . ALA A 1 166 ? -1.228 1.624 -0.353 1.00 92.94 166 ALA A CA 1
ATOM 1278 C C . ALA A 1 166 ? -1.758 2.422 -1.554 1.00 92.94 166 ALA A C 1
ATOM 1280 O O . ALA A 1 166 ? -1.523 3.628 -1.680 1.00 92.94 166 ALA A O 1
ATOM 1281 N N . GLY A 1 167 ? -2.458 1.728 -2.450 1.00 91.44 167 GLY A N 1
ATOM 1282 C CA . GLY A 1 167 ? -3.007 2.321 -3.664 1.00 91.44 167 GLY A CA 1
ATOM 1283 C C . GLY A 1 167 ? -4.179 3.262 -3.386 1.00 91.44 167 GLY A C 1
ATOM 1284 O O . GLY A 1 167 ? -4.735 3.309 -2.286 1.00 91.44 167 GLY A O 1
ATOM 1285 N N . ALA A 1 168 ? -4.597 3.997 -4.414 1.00 92.56 168 ALA A N 1
ATOM 1286 C CA . ALA A 1 168 ? -5.844 4.749 -4.350 1.00 92.56 168 ALA A CA 1
ATOM 1287 C C . ALA A 1 168 ? -7.040 3.792 -4.195 1.00 92.56 168 ALA A C 1
ATOM 1289 O O . ALA A 1 168 ? -7.083 2.741 -4.836 1.00 92.56 168 ALA A O 1
ATOM 1290 N N . GLY A 1 169 ? -8.008 4.160 -3.358 1.00 94.00 169 GLY A N 1
ATOM 1291 C CA . GLY A 1 169 ? -9.132 3.291 -3.012 1.00 94.00 169 GLY A CA 1
ATOM 1292 C C . GLY A 1 169 ? -9.935 3.784 -1.813 1.00 94.00 169 GLY A C 1
ATOM 1293 O O . GLY A 1 169 ? -9.622 4.818 -1.215 1.00 94.00 169 GLY A O 1
ATOM 1294 N N . ILE A 1 170 ? -10.988 3.039 -1.482 1.00 94.75 170 ILE A N 1
ATOM 1295 C CA . ILE A 1 170 ? -11.766 3.208 -0.251 1.00 94.75 170 ILE A CA 1
ATOM 1296 C C . ILE A 1 170 ? -11.233 2.207 0.769 1.00 94.75 170 ILE A C 1
ATOM 1298 O O . ILE A 1 170 ? -10.993 1.052 0.430 1.00 94.75 170 ILE A O 1
ATOM 1302 N N . TYR A 1 171 ? -11.062 2.668 2.002 1.00 97.81 171 TYR A N 1
ATOM 1303 C CA . TYR A 1 171 ? -10.520 1.883 3.098 1.00 97.81 171 TYR A CA 1
ATOM 1304 C C . TYR A 1 171 ? -11.332 2.105 4.369 1.00 97.81 171 TYR A C 1
ATOM 1306 O O . TYR A 1 171 ? -11.960 3.154 4.555 1.00 97.81 171 TYR A O 1
ATOM 1314 N N . HIS A 1 172 ? -11.253 1.131 5.268 1.00 97.75 172 HIS A N 1
ATOM 1315 C CA . HIS A 1 172 ? -11.890 1.167 6.576 1.00 97.75 172 HIS A CA 1
ATOM 1316 C C . HIS A 1 172 ? -10.851 0.949 7.673 1.00 97.75 172 HIS A C 1
ATOM 1318 O O . HIS A 1 172 ? -10.065 0.006 7.592 1.00 97.75 172 HIS A O 1
ATOM 1324 N N . ILE A 1 173 ? -10.864 1.792 8.706 1.00 97.62 173 ILE A N 1
ATOM 1325 C CA . ILE A 1 173 ? -10.170 1.533 9.976 1.00 97.62 173 ILE A CA 1
ATOM 1326 C C . ILE A 1 173 ? -11.163 0.821 10.883 1.00 97.62 173 ILE A C 1
ATOM 1328 O O . ILE A 1 173 ? -12.283 1.302 11.030 1.00 97.62 173 ILE A O 1
ATOM 1332 N N . LEU A 1 174 ? -10.765 -0.299 11.480 1.00 97.62 174 LEU A N 1
ATOM 1333 C CA . LEU A 1 174 ? -11.594 -1.084 12.388 1.00 97.62 174 LEU A CA 1
ATOM 1334 C C . LEU A 1 174 ? -10.887 -1.291 13.721 1.00 97.62 174 LEU A C 1
ATOM 1336 O O . LEU A 1 174 ? -9.703 -1.623 13.755 1.00 97.62 174 LEU A O 1
ATOM 1340 N N . ILE A 1 175 ? -11.638 -1.158 14.806 1.00 96.94 175 ILE A N 1
ATOM 1341 C CA . ILE A 1 175 ? -11.224 -1.513 16.163 1.00 96.94 175 ILE A CA 1
ATOM 1342 C C . ILE A 1 175 ? -12.300 -2.417 16.740 1.00 96.94 175 ILE A C 1
ATOM 1344 O O . ILE A 1 175 ? -13.487 -2.123 16.608 1.00 96.94 175 ILE A O 1
ATOM 1348 N N . THR A 1 176 ? -11.885 -3.501 17.380 1.00 96.44 176 THR A N 1
ATOM 1349 C CA . THR A 1 176 ? -12.778 -4.415 18.093 1.00 96.44 176 THR A CA 1
ATOM 1350 C C . THR A 1 176 ? -12.423 -4.345 19.568 1.00 96.44 176 THR A C 1
ATOM 1352 O O . THR A 1 176 ? -11.266 -4.587 19.917 1.00 96.44 176 THR A O 1
ATOM 1355 N N . ASP A 1 177 ? -13.385 -3.967 20.408 1.00 95.94 177 ASP A N 1
ATOM 1356 C CA . ASP A 1 177 ? -13.182 -3.944 21.857 1.00 95.94 177 ASP A CA 1
ATOM 1357 C C . ASP A 1 177 ? -13.248 -5.349 22.477 1.00 95.94 177 ASP A C 1
ATOM 1359 O O . ASP A 1 177 ? -13.442 -6.360 21.792 1.00 95.94 177 ASP A O 1
ATOM 1363 N N . THR A 1 178 ? -13.015 -5.423 23.785 1.00 95.00 178 THR A N 1
ATOM 1364 C CA . THR A 1 178 ? -13.070 -6.661 24.576 1.00 95.00 178 THR A CA 1
ATOM 1365 C C . THR A 1 178 ? -14.450 -7.328 24.583 1.00 95.00 178 THR A C 1
ATOM 1367 O O . THR A 1 178 ? -14.513 -8.539 24.799 1.00 95.00 178 THR A O 1
ATOM 1370 N N . ASP A 1 179 ? -15.516 -6.581 24.280 1.00 95.44 179 ASP A N 1
ATOM 1371 C CA . ASP A 1 179 ? -16.908 -7.041 24.190 1.00 95.44 179 ASP A CA 1
ATOM 1372 C C . ASP A 1 179 ? 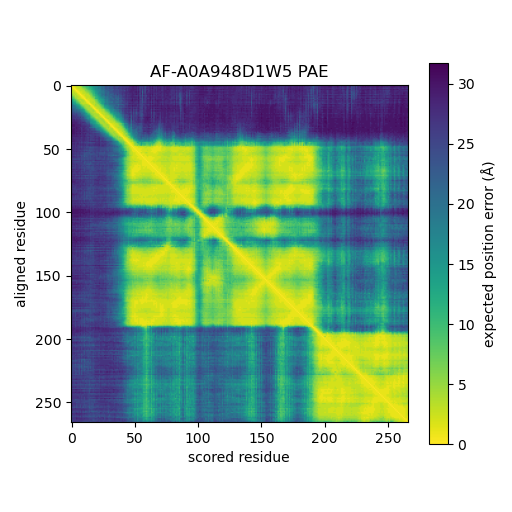-17.348 -7.327 22.737 1.00 95.44 179 ASP A C 1
ATOM 1374 O O . ASP A 1 179 ? -18.541 -7.437 22.444 1.00 95.44 179 ASP A O 1
ATOM 1378 N N . GLU A 1 180 ? -16.393 -7.444 21.807 1.00 95.62 180 GLU A N 1
ATOM 1379 C CA . GLU A 1 180 ? -16.608 -7.678 20.370 1.00 95.62 180 GLU A CA 1
ATOM 1380 C C . GLU A 1 180 ? -17.364 -6.560 19.630 1.00 95.62 180 GLU A C 1
ATOM 1382 O O . GLU A 1 180 ? -17.753 -6.718 18.466 1.00 95.62 180 GLU A O 1
ATOM 1387 N N . LYS A 1 181 ? -17.549 -5.389 20.243 1.00 96.12 181 LYS A N 1
ATOM 1388 C CA . LYS A 1 181 ? -18.149 -4.245 19.562 1.00 96.12 181 LYS A CA 1
ATOM 1389 C C . LYS A 1 181 ? -17.125 -3.619 18.618 1.00 96.12 181 LYS A C 1
ATOM 1391 O O . LYS A 1 181 ? -15.974 -3.344 18.961 1.00 96.12 181 LYS A O 1
ATOM 1396 N N . VAL A 1 182 ? -17.575 -3.395 17.384 1.00 96.75 182 VAL A N 1
ATOM 1397 C CA . VAL A 1 182 ? -16.745 -2.879 16.294 1.00 96.75 182 VAL A CA 1
ATOM 1398 C C . VAL A 1 182 ? -16.958 -1.379 16.129 1.00 96.75 182 VAL A C 1
ATOM 1400 O O . VAL A 1 182 ? -18.069 -0.920 15.866 1.00 96.75 182 VAL A O 1
ATOM 1403 N N . TYR A 1 183 ? -15.867 -0.627 16.215 1.00 97.44 183 TYR A N 1
ATOM 1404 C CA . TYR A 1 183 ? -15.788 0.777 15.830 1.00 97.44 183 TYR A CA 1
ATOM 1405 C C . TYR A 1 183 ? -15.150 0.830 14.451 1.00 97.44 183 TYR A C 1
ATOM 1407 O O . TYR A 1 183 ? -14.100 0.222 14.237 1.00 97.44 183 TYR A O 1
ATOM 1415 N N . ASN A 1 184 ? -15.777 1.530 13.509 1.00 97.75 184 ASN A N 1
ATOM 1416 C CA . ASN A 1 184 ? -15.217 1.688 12.179 1.00 97.75 184 ASN A CA 1
ATOM 1417 C C . ASN A 1 184 ? -15.307 3.127 11.688 1.00 97.75 184 ASN A C 1
ATOM 1419 O O . ASN A 1 184 ? -16.189 3.884 12.081 1.00 97.75 184 ASN A O 1
ATOM 1423 N N . GLU A 1 185 ? -14.366 3.477 10.824 1.00 98.06 185 GLU A N 1
ATOM 1424 C CA . GLU A 1 185 ? -14.328 4.747 10.118 1.00 98.06 185 GLU A CA 1
ATOM 1425 C C . GLU A 1 185 ? -13.893 4.504 8.675 1.00 98.06 185 GLU A C 1
ATOM 1427 O O . GLU A 1 185 ? -13.045 3.651 8.408 1.00 98.06 185 GLU A O 1
ATOM 1432 N N . THR A 1 186 ? -14.477 5.248 7.736 1.00 97.69 186 THR A N 1
ATOM 1433 C CA . THR A 1 186 ? -14.227 5.072 6.297 1.00 97.69 186 THR A CA 1
ATOM 1434 C C . THR A 1 186 ? -13.495 6.276 5.728 1.00 97.69 186 THR A C 1
ATOM 1436 O O . THR A 1 186 ? -13.874 7.425 5.963 1.00 97.69 186 THR A O 1
ATOM 1439 N N . PHE A 1 187 ? -12.473 6.022 4.918 1.00 97.19 187 PHE A N 1
ATOM 1440 C CA . PHE A 1 187 ? -11.723 7.064 4.230 1.00 97.19 187 PHE A CA 1
ATOM 1441 C C . PHE A 1 187 ? -11.370 6.657 2.800 1.00 97.19 187 PHE A C 1
ATOM 1443 O O . PHE A 1 187 ? -11.508 5.507 2.388 1.00 97.19 187 PHE A O 1
ATOM 1450 N N . THR A 1 188 ? -10.930 7.633 2.015 1.00 95.88 188 THR A N 1
ATOM 1451 C CA . THR A 1 188 ? -10.517 7.444 0.627 1.00 95.88 188 THR A CA 1
ATOM 1452 C C . THR A 1 188 ? -9.097 7.946 0.438 1.00 95.88 188 THR A C 1
ATOM 1454 O O . THR A 1 188 ? -8.795 9.102 0.746 1.00 95.88 188 THR A O 1
ATOM 1457 N N . ILE A 1 189 ? -8.246 7.104 -0.138 1.00 95.94 189 ILE A N 1
ATOM 1458 C CA . ILE A 1 189 ? -6.958 7.522 -0.681 1.00 95.94 189 ILE A CA 1
ATOM 1459 C C . ILE A 1 189 ? -7.196 7.886 -2.144 1.00 95.94 189 ILE A C 1
ATOM 1461 O O . ILE A 1 189 ? -7.542 7.055 -2.977 1.00 95.94 189 ILE A O 1
ATOM 1465 N N . SER A 1 190 ? -7.068 9.170 -2.434 1.00 92.19 190 SER A N 1
ATOM 1466 C CA . SER A 1 190 ? -7.120 9.761 -3.758 1.00 92.19 190 SER A CA 1
ATOM 1467 C C . SER A 1 190 ? -5.710 9.857 -4.316 1.00 92.19 190 SER A C 1
ATOM 1469 O O . SER A 1 190 ? -4.811 10.453 -3.739 1.00 92.19 190 SER A O 1
ATOM 1471 N N . GLY A 1 191 ? -5.518 9.326 -5.499 1.00 77.06 191 GLY A N 1
ATOM 1472 C CA . GLY A 1 191 ? -4.359 9.605 -6.321 1.00 77.06 191 GLY A CA 1
ATOM 1473 C C . GLY A 1 191 ? -4.713 9.189 -7.727 1.00 77.06 191 GLY A C 1
ATOM 1474 O O . GLY A 1 191 ? -5.675 8.439 -7.923 1.00 77.06 191 GLY A O 1
ATOM 1475 N N . SER A 1 192 ? -3.904 9.599 -8.704 1.00 60.53 192 SER A N 1
ATOM 1476 C CA . SER A 1 192 ? -3.691 8.644 -9.785 1.00 60.53 192 SER A CA 1
ATOM 1477 C C . SER A 1 192 ? -3.291 7.366 -9.066 1.00 60.53 192 SER A C 1
ATOM 1479 O O . SER A 1 192 ? -2.329 7.390 -8.293 1.00 60.53 192 SER A O 1
ATOM 1481 N N . GLN A 1 193 ? -4.038 6.276 -9.255 1.00 53.28 193 GLN A N 1
ATOM 1482 C CA . GLN A 1 193 ? -3.469 4.959 -9.007 1.00 53.28 193 GLN A CA 1
ATOM 1483 C C . GLN A 1 193 ? -2.041 4.973 -9.581 1.00 53.28 193 GLN A C 1
ATOM 1485 O O . GLN A 1 193 ? -1.723 5.767 -10.479 1.00 53.28 193 GLN A O 1
ATOM 1490 N N . VAL A 1 194 ? -1.173 4.074 -9.137 1.00 52.59 194 VAL A N 1
ATOM 1491 C CA . VAL A 1 194 ? -0.201 3.576 -10.108 1.00 52.59 194 VAL A CA 1
ATOM 1492 C C . VAL A 1 194 ? -1.081 2.967 -11.198 1.00 52.59 194 VAL A C 1
ATOM 1494 O O . VAL A 1 194 ? -1.523 1.832 -11.075 1.00 52.59 194 VAL A O 1
ATOM 1497 N N . VAL A 1 195 ? -1.531 3.803 -12.140 1.00 54.44 195 VAL A N 1
ATOM 1498 C CA . VAL A 1 195 ? -2.288 3.403 -13.303 1.00 54.44 195 VAL A CA 1
ATOM 1499 C C . VAL A 1 195 ? -1.262 2.526 -13.948 1.00 54.44 195 VAL A C 1
ATOM 1501 O O . VAL A 1 195 ? -0.222 3.016 -14.387 1.00 54.44 195 VAL A O 1
ATOM 1504 N N . THR A 1 196 ? -1.487 1.225 -13.840 1.00 64.81 196 THR A N 1
ATOM 1505 C CA . THR A 1 196 ? -0.750 0.277 -14.635 1.00 64.81 196 THR A CA 1
ATOM 1506 C C . THR A 1 196 ? -0.950 0.772 -16.057 1.00 64.81 196 THR A C 1
ATOM 1508 O O . THR A 1 196 ? -2.068 0.753 -16.571 1.00 64.81 196 THR A O 1
ATOM 1511 N N . GLU A 1 197 ? 0.098 1.365 -16.622 1.00 82.94 197 GLU A N 1
ATOM 1512 C CA . GLU A 1 197 ? 0.095 1.944 -17.960 1.00 82.94 197 GLU A CA 1
ATOM 1513 C C . GLU A 1 197 ? -0.290 0.875 -18.981 1.00 82.94 197 GLU A C 1
ATOM 1515 O O . GLU A 1 197 ? -0.863 1.178 -20.024 1.00 82.94 197 GLU A O 1
ATOM 1520 N N . CYS A 1 198 ? 0.012 -0.374 -18.634 1.00 91.56 198 CYS A N 1
ATOM 1521 C CA . CYS A 1 198 ? -0.273 -1.561 -19.397 1.00 91.56 198 CYS A CA 1
ATOM 1522 C C . CYS A 1 198 ? -0.619 -2.741 -18.476 1.00 91.56 198 CYS A C 1
ATOM 1524 O O . CYS A 1 198 ? -0.182 -2.795 -17.321 1.00 91.56 198 CYS A O 1
ATOM 1526 N N . SER A 1 199 ? -1.356 -3.711 -19.012 1.00 91.19 199 SER A N 1
ATOM 1527 C CA . SER A 1 199 ? -1.579 -5.032 -18.407 1.00 91.19 199 SER A CA 1
ATOM 1528 C C . SER A 1 199 ? -0.851 -6.166 -19.144 1.00 91.19 199 SER A C 1
ATOM 1530 O O . SER A 1 199 ? -0.506 -7.186 -18.547 1.00 91.19 199 SER A O 1
ATOM 1532 N N . GLU A 1 200 ? -0.555 -5.967 -20.429 1.00 95.38 200 GLU A N 1
ATOM 1533 C CA . GLU A 1 200 ? 0.098 -6.931 -21.315 1.00 95.38 200 GLU A CA 1
ATOM 1534 C C . GLU A 1 200 ? 1.056 -6.231 -22.293 1.00 95.38 200 GLU A C 1
ATOM 1536 O O . GLU A 1 200 ? 0.912 -5.045 -22.592 1.00 95.38 200 GLU A O 1
ATOM 1541 N N . ASN A 1 201 ? 2.033 -6.965 -22.837 1.00 96.81 201 ASN A N 1
ATOM 1542 C CA . ASN A 1 201 ? 3.036 -6.402 -23.755 1.00 96.81 201 ASN A CA 1
ATOM 1543 C C . ASN A 1 201 ? 2.418 -5.771 -25.018 1.00 96.81 201 ASN A C 1
ATOM 1545 O O . ASN A 1 201 ? 2.973 -4.819 -25.558 1.00 96.81 201 ASN A O 1
ATOM 1549 N N . SER A 1 202 ? 1.262 -6.257 -25.483 1.00 96.62 202 SER A N 1
ATOM 1550 C CA . SER A 1 202 ? 0.537 -5.722 -26.649 1.00 96.62 202 SER A CA 1
ATOM 1551 C C . SER A 1 202 ? -0.021 -4.311 -26.450 1.00 96.62 202 SER A C 1
ATOM 1553 O O . SER A 1 202 ? -0.339 -3.641 -27.442 1.00 96.62 202 SER A O 1
ATOM 1555 N N . GLU A 1 203 ? -0.137 -3.863 -25.200 1.00 96.25 203 GLU A N 1
ATOM 1556 C CA . GLU A 1 203 ? -0.541 -2.504 -24.838 1.00 96.25 203 GLU A CA 1
ATOM 1557 C C . GLU A 1 203 ? 0.630 -1.515 -24.877 1.00 96.25 203 GLU A C 1
ATOM 1559 O O . GLU A 1 203 ? 0.403 -0.310 -24.805 1.00 96.25 203 GLU A O 1
ATOM 1564 N N . CYS A 1 204 ? 1.865 -1.988 -25.053 1.00 97.56 204 CYS A N 1
ATOM 1565 C CA . CYS A 1 204 ? 3.050 -1.153 -25.194 1.00 97.56 204 CYS A CA 1
ATOM 1566 C C . CYS A 1 204 ? 3.475 -1.027 -26.660 1.00 97.56 204 CYS A C 1
ATOM 1568 O O . CYS A 1 204 ? 3.296 -1.934 -27.474 1.00 97.56 204 CYS A O 1
ATOM 1570 N N . ASN A 1 205 ? 4.019 0.131 -27.021 1.00 97.75 205 ASN A N 1
ATOM 1571 C CA . ASN A 1 205 ? 4.560 0.382 -28.348 1.00 97.75 205 ASN A CA 1
ATOM 1572 C C . ASN A 1 205 ? 5.776 1.320 -28.274 1.00 97.75 205 ASN A C 1
ATOM 1574 O O . ASN A 1 205 ? 5.989 2.038 -27.294 1.00 97.75 205 ASN A O 1
ATOM 1578 N N . THR A 1 206 ? 6.575 1.314 -29.335 1.00 96.88 206 THR A N 1
ATOM 1579 C CA . THR A 1 206 ? 7.731 2.198 -29.498 1.00 96.88 206 THR A CA 1
ATOM 1580 C C . THR A 1 206 ? 7.332 3.470 -30.239 1.00 96.88 206 THR A C 1
ATOM 1582 O O . THR A 1 206 ? 6.591 3.406 -31.221 1.00 96.88 206 THR A O 1
ATOM 1585 N N . GLY A 1 207 ? 7.866 4.616 -29.830 1.00 95.19 207 GLY A N 1
ATOM 1586 C CA . GLY A 1 207 ? 7.684 5.900 -30.499 1.00 95.19 207 GLY A CA 1
ATOM 1587 C C . GLY A 1 207 ? 8.874 6.835 -30.301 1.00 95.19 207 GLY A C 1
ATOM 1588 O O . GLY A 1 207 ? 9.965 6.417 -29.909 1.00 95.19 207 GLY A O 1
ATOM 1589 N N . GLY A 1 208 ? 8.665 8.117 -30.593 1.00 93.12 208 GLY A N 1
ATOM 1590 C CA . GLY A 1 208 ? 9.752 9.087 -30.719 1.00 93.12 208 GLY A CA 1
ATOM 1591 C C . GLY A 1 208 ? 10.444 9.024 -32.084 1.00 93.12 208 GLY A C 1
ATOM 1592 O O . GLY A 1 208 ? 10.243 8.105 -32.877 1.00 93.12 208 GLY A O 1
ATOM 1593 N N . CYS A 1 209 ? 11.242 10.043 -32.391 1.00 91.56 209 CYS A N 1
ATOM 1594 C CA . CYS A 1 209 ? 11.834 10.212 -33.717 1.00 91.56 209 CYS A CA 1
ATOM 1595 C C . CYS A 1 209 ? 12.865 9.128 -34.074 1.00 91.56 209 CYS A C 1
ATOM 1597 O O . CYS A 1 209 ? 13.026 8.793 -35.247 1.00 91.56 209 CYS A O 1
ATOM 1599 N N . SER A 1 210 ? 13.556 8.576 -33.076 1.00 91.06 210 SER A N 1
ATOM 1600 C CA . SER A 1 210 ? 14.557 7.517 -33.246 1.00 91.06 210 SER A CA 1
ATOM 1601 C C . SER A 1 210 ? 14.106 6.179 -32.655 1.00 91.06 210 SER A C 1
ATOM 1603 O O . SER A 1 210 ? 14.925 5.272 -32.526 1.00 91.06 210 SER A O 1
ATOM 1605 N N . GLY A 1 211 ? 12.824 6.050 -32.291 1.00 92.69 211 GLY A N 1
ATOM 1606 C CA . GLY A 1 211 ? 12.301 4.866 -31.610 1.00 92.69 211 GLY A CA 1
ATOM 1607 C C . GLY A 1 211 ? 12.797 4.720 -30.170 1.00 92.69 211 GLY A C 1
ATOM 1608 O O . GLY A 1 211 ? 12.838 3.611 -29.659 1.00 92.69 211 GLY A O 1
ATOM 1609 N N . GLU A 1 212 ? 13.220 5.812 -29.529 1.00 93.38 212 GLU A N 1
ATOM 1610 C CA . GLU A 1 212 ? 13.829 5.810 -28.196 1.00 93.38 212 GLU A CA 1
ATOM 1611 C C . GLU A 1 212 ? 12.816 5.770 -27.041 1.00 93.38 212 GLU A C 1
ATOM 1613 O O . GLU A 1 212 ? 13.196 5.551 -25.888 1.00 93.38 212 GLU A O 1
ATOM 1618 N N . VAL A 1 213 ? 11.531 5.992 -27.329 1.00 95.62 213 VAL A N 1
ATOM 1619 C CA . VAL A 1 213 ? 10.469 6.033 -26.319 1.00 95.62 213 VAL A CA 1
ATOM 1620 C C . VAL A 1 213 ? 9.702 4.716 -26.339 1.00 95.62 213 VAL A C 1
ATOM 1622 O O . VAL A 1 213 ? 9.117 4.357 -27.355 1.00 95.62 213 VAL A O 1
ATOM 1625 N N . CYS A 1 214 ? 9.657 4.023 -25.206 1.00 97.19 214 CYS A N 1
ATOM 1626 C CA . CYS A 1 214 ? 8.718 2.931 -24.963 1.00 97.19 214 CYS A CA 1
ATOM 1627 C C . CYS A 1 214 ? 7.566 3.466 -24.105 1.00 97.19 214 CYS A C 1
ATOM 1629 O O . CYS A 1 214 ? 7.810 4.168 -23.125 1.00 97.19 214 CYS A O 1
ATOM 1631 N N . GLY A 1 215 ? 6.320 3.201 -24.496 1.00 96.19 215 GLY A N 1
ATOM 1632 C CA . GLY A 1 215 ? 5.149 3.740 -23.809 1.00 96.19 215 GLY A CA 1
ATOM 1633 C C . GLY A 1 215 ? 3.850 3.059 -24.225 1.00 96.19 215 GLY A C 1
ATOM 1634 O O . GLY A 1 215 ? 3.847 2.165 -25.069 1.00 96.19 215 GLY A O 1
ATOM 1635 N N . VAL A 1 216 ? 2.733 3.502 -23.651 1.00 95.69 216 VAL A N 1
ATOM 1636 C CA . VAL A 1 216 ? 1.405 2.949 -23.957 1.00 95.69 216 VAL A CA 1
ATOM 1637 C C . VAL A 1 216 ? 1.049 3.182 -25.419 1.00 95.69 216 VAL A C 1
ATOM 1639 O O . VAL A 1 216 ? 1.150 4.298 -25.942 1.00 95.69 216 VAL A O 1
ATOM 1642 N N . LYS A 1 217 ? 0.586 2.130 -26.083 1.00 96.31 217 LYS A N 1
ATOM 1643 C CA . LYS A 1 217 ? 0.109 2.152 -27.460 1.00 96.31 217 LYS A CA 1
ATOM 1644 C C . LYS A 1 217 ? -0.998 3.195 -27.632 1.00 96.31 217 LYS A C 1
ATOM 1646 O O . LYS A 1 217 ? -1.885 3.335 -26.796 1.00 96.31 217 LYS A O 1
ATOM 1651 N N . GLY A 1 218 ? -0.933 3.966 -28.714 1.00 92.06 218 GLY A N 1
ATOM 1652 C CA . GLY A 1 218 ? -1.823 5.105 -28.957 1.00 92.06 218 GLY A CA 1
ATOM 1653 C C . GLY A 1 218 ? -1.421 6.400 -28.238 1.00 92.06 218 GLY A C 1
ATOM 1654 O O . GLY A 1 218 ? -1.597 7.465 -28.819 1.00 92.06 218 GLY A O 1
ATOM 1655 N N . LEU A 1 219 ? -0.819 6.350 -27.040 1.00 90.62 219 LEU A N 1
ATOM 1656 C CA . LEU A 1 219 ? -0.244 7.544 -26.398 1.00 90.62 219 LEU A CA 1
ATOM 1657 C C . LEU A 1 219 ? 1.162 7.831 -26.919 1.00 90.62 219 LEU A C 1
ATOM 1659 O O . LEU A 1 219 ? 1.462 8.962 -27.296 1.00 90.62 219 LEU A O 1
ATOM 1663 N N . VAL A 1 220 ? 2.010 6.807 -26.997 1.00 94.81 220 VAL A N 1
ATOM 1664 C CA . VAL A 1 220 ? 3.412 6.931 -27.423 1.00 94.81 220 VAL A CA 1
ATOM 1665 C C . VAL A 1 220 ? 3.550 7.451 -28.858 1.00 94.81 220 VAL A C 1
ATOM 1667 O O . VAL A 1 220 ? 4.492 8.168 -29.178 1.00 94.81 220 VAL A O 1
ATOM 1670 N N . GLU A 1 221 ? 2.558 7.178 -29.704 1.00 91.94 221 GLU A N 1
ATOM 1671 C CA . GLU A 1 221 ? 2.476 7.663 -31.088 1.00 91.94 221 GLU A CA 1
ATOM 1672 C C . GLU A 1 221 ? 2.218 9.177 -31.167 1.00 91.94 221 GLU A C 1
ATOM 1674 O O . GLU A 1 221 ? 2.512 9.809 -32.180 1.00 91.94 221 GLU A O 1
ATOM 1679 N N . THR A 1 222 ? 1.696 9.774 -30.092 1.00 90.81 222 THR A N 1
ATOM 1680 C CA . THR A 1 222 ? 1.465 11.223 -29.988 1.00 90.81 222 THR A CA 1
ATOM 1681 C C . THR A 1 222 ? 2.654 11.976 -29.391 1.00 90.81 222 THR A C 1
ATOM 1683 O O . THR A 1 222 ? 2.682 13.209 -29.425 1.00 90.81 222 THR A O 1
ATOM 1686 N N . ILE A 1 223 ? 3.649 11.262 -28.853 1.00 89.81 223 ILE A N 1
ATOM 1687 C CA . ILE A 1 223 ? 4.825 11.870 -28.234 1.00 89.81 223 ILE A CA 1
ATOM 1688 C C . ILE A 1 223 ? 5.762 12.382 -29.329 1.00 89.81 223 ILE A C 1
ATOM 1690 O O . ILE A 1 223 ? 6.333 11.620 -30.106 1.00 89.81 223 ILE A O 1
ATOM 1694 N N . SER A 1 224 ? 5.963 13.699 -29.351 1.00 89.56 224 SER A N 1
ATOM 1695 C CA . SER A 1 224 ? 6.959 14.344 -30.203 1.00 89.56 224 SER A CA 1
ATOM 1696 C C . SER A 1 224 ? 8.265 14.514 -29.431 1.00 89.56 224 SER A C 1
ATOM 1698 O O . SER A 1 224 ? 8.381 15.412 -28.597 1.00 89.56 224 SER A O 1
ATOM 1700 N N . SER A 1 225 ? 9.265 13.687 -29.730 1.00 90.69 225 SER A N 1
ATOM 1701 C CA . SER A 1 225 ? 10.627 13.853 -29.214 1.00 90.69 225 SER A CA 1
ATOM 1702 C C . SER A 1 225 ? 11.514 14.626 -30.205 1.00 90.69 225 SER A C 1
ATOM 1704 O O . SER A 1 225 ? 11.265 14.612 -31.415 1.00 90.69 225 SER A O 1
ATOM 1706 N N . PRO A 1 226 ? 12.549 15.345 -29.733 1.00 89.94 226 PRO A N 1
ATOM 1707 C CA . PRO A 1 226 ? 13.523 15.952 -30.628 1.00 89.94 226 PRO A CA 1
ATOM 1708 C C . PRO A 1 226 ? 14.346 14.871 -31.346 1.00 89.94 226 PRO A C 1
ATOM 1710 O O . PRO A 1 226 ? 14.880 13.962 -30.719 1.00 89.94 226 PRO A O 1
ATOM 1713 N N . CYS A 1 227 ? 14.508 15.009 -32.664 1.00 91.38 227 CYS A N 1
ATOM 1714 C CA . CYS A 1 227 ? 15.307 14.103 -33.494 1.00 91.38 227 CYS A CA 1
ATOM 1715 C C . CYS A 1 227 ? 16.817 14.308 -33.277 1.00 91.38 227 CYS A C 1
ATOM 1717 O O . CYS A 1 227 ? 17.499 14.913 -34.107 1.00 91.38 227 CYS A O 1
ATOM 1719 N N . VAL A 1 228 ? 17.346 13.841 -32.146 1.00 90.88 228 VAL A N 1
ATOM 1720 C CA . VAL A 1 228 ? 18.778 13.912 -31.827 1.00 90.88 228 VAL A CA 1
ATOM 1721 C C . VAL A 1 228 ? 19.418 12.558 -32.090 1.00 90.88 228 VAL A C 1
ATOM 1723 O O . VAL A 1 228 ? 19.184 11.620 -31.349 1.00 90.88 228 VAL A O 1
ATOM 1726 N N . ALA A 1 229 ? 20.275 12.443 -33.101 1.00 87.62 229 ALA A N 1
ATOM 1727 C CA . ALA A 1 229 ? 21.003 11.198 -33.332 1.00 87.62 229 ALA A CA 1
ATOM 1728 C C . ALA A 1 229 ? 22.046 10.966 -32.223 1.00 87.62 229 ALA A C 1
ATOM 1730 O O . ALA A 1 229 ? 22.985 11.752 -32.072 1.00 87.62 229 ALA A O 1
ATOM 1731 N N . ARG A 1 230 ? 21.890 9.882 -31.453 1.00 92.75 230 ARG A N 1
ATOM 1732 C CA . ARG A 1 230 ? 22.868 9.416 -30.459 1.00 92.75 230 ARG A CA 1
ATOM 1733 C C . ARG A 1 230 ? 23.354 8.006 -30.813 1.00 92.75 230 ARG A C 1
ATOM 1735 O O . ARG A 1 230 ? 22.523 7.192 -31.213 1.00 92.75 230 ARG A O 1
ATOM 1742 N N . PRO A 1 231 ? 24.651 7.682 -30.635 1.00 93.69 231 PRO A N 1
ATOM 1743 C CA . PRO A 1 231 ? 25.182 6.356 -30.962 1.00 93.69 231 PRO A CA 1
ATOM 1744 C C . PRO A 1 231 ? 24.439 5.204 -30.275 1.00 93.69 231 PRO A C 1
ATOM 1746 O O . PRO A 1 231 ? 24.209 4.170 -30.895 1.00 93.69 231 PRO A O 1
ATOM 1749 N N . TYR A 1 232 ? 24.005 5.391 -29.026 1.00 93.12 232 TYR A N 1
ATOM 1750 C CA . TYR A 1 232 ? 23.311 4.357 -28.252 1.00 93.12 232 TYR A CA 1
ATOM 1751 C C . TYR A 1 232 ? 21.869 4.084 -28.711 1.00 93.12 232 TYR A C 1
ATOM 1753 O O . TYR A 1 232 ? 21.297 3.067 -28.334 1.00 93.12 232 TYR A O 1
ATOM 1761 N N . TYR A 1 233 ? 21.267 4.918 -29.568 1.00 93.31 233 TYR A N 1
ATOM 1762 C CA . TYR A 1 233 ? 19.904 4.667 -30.060 1.00 93.31 233 TYR A CA 1
ATOM 1763 C C . TYR A 1 233 ? 19.799 3.405 -30.917 1.00 93.31 233 TYR A C 1
ATOM 1765 O O . TYR A 1 233 ? 18.764 2.747 -30.915 1.00 93.31 233 TYR A O 1
ATOM 1773 N N . GLN A 1 234 ? 20.881 3.006 -31.592 1.00 93.56 234 GLN A N 1
ATOM 1774 C CA . GLN A 1 234 ? 20.902 1.743 -32.334 1.00 93.56 234 GLN A CA 1
ATOM 1775 C C . GLN A 1 234 ? 20.701 0.524 -31.419 1.00 93.56 234 GLN A C 1
ATOM 1777 O O . GLN A 1 234 ? 20.217 -0.510 -31.879 1.00 93.56 234 GLN A O 1
ATOM 1782 N N . CYS A 1 235 ? 21.025 0.649 -30.126 1.00 96.25 235 CYS A N 1
ATOM 1783 C CA . CYS A 1 235 ? 20.865 -0.427 -29.158 1.00 96.25 235 CYS A CA 1
ATOM 1784 C C . CYS A 1 235 ? 19.387 -0.754 -28.915 1.00 96.25 235 CYS A C 1
ATOM 1786 O O . CYS A 1 235 ? 19.083 -1.913 -28.670 1.00 96.25 235 CYS A O 1
ATOM 1788 N N . TYR A 1 236 ? 18.450 0.191 -29.089 1.00 95.38 236 TYR A N 1
ATOM 1789 C CA . TYR A 1 236 ? 17.014 -0.089 -28.929 1.00 95.38 236 TYR A CA 1
ATOM 1790 C C . TYR A 1 236 ? 16.484 -1.149 -29.907 1.00 95.38 236 TYR A C 1
ATOM 1792 O O . TYR A 1 236 ? 15.495 -1.809 -29.615 1.00 95.38 236 TYR A O 1
ATOM 1800 N N . SER A 1 237 ? 17.174 -1.390 -31.028 1.00 94.56 237 SER A N 1
ATOM 1801 C CA . SER A 1 237 ? 16.848 -2.498 -31.941 1.00 94.56 237 SER A CA 1
ATOM 1802 C C . SER A 1 237 ? 17.155 -3.894 -31.375 1.00 94.56 237 SER A C 1
ATOM 1804 O O . SER A 1 237 ? 16.713 -4.893 -31.940 1.00 94.56 237 SER A O 1
ATOM 1806 N N . LEU A 1 238 ? 17.914 -3.967 -30.275 1.00 96.69 238 LEU A N 1
ATOM 1807 C CA . LEU A 1 238 ? 18.308 -5.197 -29.582 1.00 96.69 238 LEU A CA 1
ATOM 1808 C C . LEU A 1 238 ? 17.389 -5.534 -28.398 1.00 96.69 238 LEU A C 1
ATOM 1810 O O . LEU A 1 238 ? 17.618 -6.526 -27.713 1.00 96.69 238 LEU A O 1
ATOM 1814 N N . THR A 1 239 ? 16.378 -4.712 -28.127 1.00 97.31 239 THR A N 1
ATOM 1815 C CA . THR A 1 239 ? 15.400 -4.900 -27.048 1.00 97.31 239 THR A CA 1
ATOM 1816 C C . THR A 1 239 ? 13.982 -4.777 -27.605 1.00 97.31 239 THR A C 1
ATOM 1818 O O . THR A 1 239 ? 13.776 -4.418 -28.766 1.00 97.31 239 THR A O 1
ATOM 1821 N N . SER A 1 240 ? 12.995 -5.126 -26.788 1.00 97.00 240 SER A N 1
ATOM 1822 C CA . SER A 1 240 ? 11.582 -4.977 -27.094 1.00 97.00 240 SER A CA 1
ATOM 1823 C C . SER A 1 240 ? 10.917 -4.075 -26.049 1.00 97.00 240 SER A C 1
ATOM 1825 O O . SER A 1 240 ? 11.358 -3.992 -24.903 1.00 97.00 240 SER A O 1
ATOM 1827 N N . CYS A 1 241 ? 9.892 -3.334 -26.466 1.00 97.75 241 CYS A N 1
ATOM 1828 C CA . CYS A 1 241 ? 9.077 -2.529 -25.562 1.00 97.75 241 CYS A CA 1
ATOM 1829 C C . CYS A 1 241 ? 7.938 -3.404 -25.030 1.00 97.75 241 CYS A C 1
ATOM 1831 O O . CYS A 1 241 ? 7.109 -3.868 -25.814 1.00 97.75 241 CYS A O 1
ATOM 1833 N N . GLY A 1 242 ? 7.913 -3.633 -23.718 1.00 97.00 242 GLY A N 1
ATOM 1834 C CA . GLY A 1 242 ? 6.987 -4.553 -23.060 1.00 97.00 242 GLY A CA 1
ATOM 1835 C C . GLY A 1 242 ? 6.407 -3.983 -21.770 1.00 97.00 242 GLY A C 1
ATOM 1836 O O . GLY A 1 242 ? 6.826 -2.931 -21.285 1.00 97.00 242 GLY A O 1
ATOM 1837 N N . CYS A 1 243 ? 5.420 -4.682 -21.213 1.00 96.19 243 CYS A N 1
ATOM 1838 C CA . CYS A 1 243 ? 4.771 -4.304 -19.970 1.00 96.19 243 CYS A CA 1
ATOM 1839 C C . CYS A 1 243 ? 5.486 -4.934 -18.773 1.00 96.19 243 CYS A C 1
ATOM 1841 O O . CYS A 1 243 ? 5.312 -6.115 -18.477 1.00 96.19 243 CYS A O 1
ATOM 1843 N N . ILE A 1 244 ? 6.291 -4.142 -18.066 1.00 92.62 244 ILE A N 1
ATOM 1844 C CA . ILE A 1 244 ? 7.137 -4.608 -16.963 1.00 92.62 244 ILE A CA 1
ATOM 1845 C C . ILE A 1 244 ? 6.671 -3.938 -15.671 1.00 92.62 244 ILE A C 1
ATOM 1847 O O . ILE A 1 244 ? 6.845 -2.731 -15.484 1.00 92.62 244 ILE A O 1
ATOM 1851 N N . ASN A 1 245 ? 6.084 -4.731 -14.768 1.00 83.38 245 ASN A N 1
ATOM 1852 C CA . ASN A 1 245 ? 5.499 -4.268 -13.502 1.00 83.38 245 ASN A CA 1
ATOM 1853 C C . ASN A 1 245 ? 4.436 -3.170 -13.701 1.00 83.38 245 ASN A C 1
ATOM 1855 O O . ASN A 1 245 ? 4.429 -2.160 -12.999 1.00 83.38 245 ASN A O 1
ATOM 1859 N N . GLY A 1 246 ? 3.563 -3.354 -14.700 1.00 85.94 246 GLY A N 1
ATOM 1860 C CA . GLY A 1 246 ? 2.483 -2.418 -15.020 1.00 85.94 246 GLY A CA 1
ATOM 1861 C C . GLY A 1 246 ? 2.948 -1.112 -15.669 1.00 85.94 246 GLY A C 1
ATOM 1862 O O . GLY A 1 246 ? 2.209 -0.135 -15.656 1.00 85.94 246 GLY A O 1
ATOM 1863 N N . GLN A 1 247 ? 4.169 -1.055 -16.201 1.00 93.00 247 GLN A N 1
ATOM 1864 C CA . GLN A 1 247 ? 4.703 0.115 -16.900 1.00 93.00 247 GLN A CA 1
ATOM 1865 C C . GLN A 1 247 ? 5.312 -0.306 -18.233 1.00 93.00 247 GLN A C 1
ATOM 1867 O O . GLN A 1 247 ? 5.999 -1.328 -18.299 1.00 93.00 247 GLN A O 1
ATOM 1872 N N . CYS A 1 248 ? 5.099 0.483 -19.285 1.00 95.19 248 CYS A N 1
ATOM 1873 C CA . CYS A 1 248 ? 5.729 0.202 -20.570 1.00 95.19 248 CYS A CA 1
ATOM 1874 C C . CYS A 1 248 ? 7.212 0.575 -20.504 1.00 95.19 248 CYS A C 1
ATOM 1876 O O . CYS A 1 248 ? 7.566 1.744 -20.349 1.00 95.19 248 CYS A O 1
ATOM 1878 N N . LYS A 1 249 ? 8.091 -0.427 -20.590 1.00 96.19 249 LYS A N 1
ATOM 1879 C CA . LYS A 1 249 ? 9.546 -0.277 -20.457 1.00 96.19 249 LYS A CA 1
ATOM 1880 C C . LYS A 1 249 ? 10.289 -1.142 -21.471 1.00 96.19 249 LYS A C 1
ATOM 1882 O O . LYS A 1 249 ? 9.758 -2.121 -21.990 1.00 96.19 249 LYS A O 1
ATOM 1887 N N . TRP A 1 250 ? 11.539 -0.773 -21.733 1.00 97.38 250 TRP A N 1
ATOM 1888 C CA . TRP A 1 250 ? 12.458 -1.597 -22.513 1.00 97.38 250 TRP A CA 1
ATOM 1889 C C . TRP A 1 250 ? 12.839 -2.856 -21.729 1.00 97.38 250 TRP A C 1
ATOM 1891 O O . TRP A 1 250 ? 13.260 -2.766 -20.574 1.00 97.38 250 TRP A O 1
ATOM 1901 N N . GLU A 1 251 ? 12.695 -4.022 -22.352 1.00 95.44 251 GLU A N 1
ATOM 1902 C CA . GLU A 1 251 ? 13.114 -5.305 -21.790 1.00 95.44 251 GLU A CA 1
ATOM 1903 C C . GLU A 1 251 ? 14.649 -5.401 -21.782 1.00 95.44 251 GLU A C 1
ATOM 1905 O O . GLU A 1 251 ? 15.296 -5.462 -22.833 1.00 95.44 251 GLU A O 1
ATOM 1910 N N . SER A 1 252 ? 15.253 -5.408 -20.595 1.00 93.06 252 SER A N 1
ATOM 1911 C CA . SER A 1 252 ? 16.705 -5.574 -20.450 1.00 93.06 252 SER A CA 1
ATOM 1912 C C . SER A 1 252 ? 17.142 -6.967 -20.919 1.00 93.06 252 SER A C 1
ATOM 1914 O O . SER A 1 252 ? 16.442 -7.965 -20.727 1.00 93.06 252 SER A O 1
ATOM 1916 N N . ASN A 1 253 ? 18.287 -7.012 -21.600 1.00 96.19 253 ASN A N 1
ATOM 1917 C CA . ASN A 1 253 ? 18.961 -8.234 -22.021 1.00 96.19 253 ASN A CA 1
ATOM 1918 C C . ASN A 1 253 ? 20.449 -7.951 -22.267 1.00 96.19 253 ASN A C 1
ATOM 1920 O O . ASN A 1 253 ? 20.810 -6.834 -22.638 1.00 96.19 253 ASN A O 1
ATOM 1924 N N . ASP A 1 254 ? 21.290 -8.984 -22.171 1.00 97.19 254 ASP A N 1
ATOM 1925 C CA . ASP A 1 254 ? 22.753 -8.862 -22.254 1.00 97.19 254 ASP A CA 1
ATOM 1926 C C . ASP A 1 254 ? 23.253 -8.094 -23.490 1.00 97.19 254 ASP A C 1
ATOM 1928 O O . ASP A 1 254 ? 24.219 -7.335 -23.409 1.00 97.19 254 ASP A O 1
ATOM 1932 N N . ASN A 1 255 ? 22.611 -8.275 -24.652 1.00 97.06 255 ASN A N 1
ATOM 1933 C CA . ASN A 1 255 ? 23.023 -7.596 -25.884 1.00 97.06 255 ASN A CA 1
ATOM 1934 C C . ASN A 1 255 ? 22.656 -6.109 -25.858 1.00 97.06 255 ASN A C 1
ATOM 1936 O O . ASN A 1 255 ? 23.452 -5.275 -26.296 1.00 97.06 255 ASN A O 1
ATOM 1940 N N . PHE A 1 256 ? 21.459 -5.786 -25.363 1.00 96.62 256 PHE A N 1
ATOM 1941 C CA . PHE A 1 256 ? 21.013 -4.412 -25.173 1.00 96.62 256 PHE A CA 1
ATOM 1942 C C . PHE A 1 256 ? 21.900 -3.688 -24.160 1.00 96.62 256 PHE A C 1
ATOM 1944 O O . PHE A 1 256 ? 22.459 -2.645 -24.497 1.00 96.62 256 PHE A O 1
ATOM 1951 N N . ASP A 1 257 ? 22.096 -4.272 -22.978 1.00 95.44 257 ASP A N 1
ATOM 1952 C CA . ASP A 1 257 ? 22.820 -3.643 -21.871 1.00 95.44 257 ASP A CA 1
ATOM 1953 C C . ASP A 1 257 ? 24.288 -3.394 -22.237 1.00 95.44 257 ASP A C 1
ATOM 1955 O O . ASP A 1 257 ? 24.789 -2.277 -22.087 1.00 95.44 257 ASP A O 1
ATOM 1959 N N . LYS A 1 258 ? 24.949 -4.385 -22.849 1.00 97.50 258 LYS A N 1
ATOM 1960 C CA . LYS A 1 258 ? 26.327 -4.243 -23.336 1.00 97.50 258 LYS A CA 1
ATOM 1961 C C . LYS A 1 258 ? 26.457 -3.171 -24.420 1.00 97.50 258 LYS A C 1
ATOM 1963 O O . LYS A 1 258 ? 27.370 -2.350 -24.369 1.00 97.50 258 LYS A O 1
ATOM 1968 N N . CYS A 1 259 ? 25.554 -3.163 -25.403 1.00 97.50 259 CYS A N 1
ATOM 1969 C CA . CYS A 1 259 ? 25.553 -2.136 -26.447 1.00 97.50 259 CYS A CA 1
ATOM 1970 C C . CYS A 1 259 ? 25.369 -0.741 -25.842 1.00 97.50 259 CYS A C 1
ATOM 1972 O O . CYS A 1 259 ? 26.069 0.200 -26.222 1.00 97.50 259 CYS A O 1
ATOM 1974 N N . PHE A 1 260 ? 24.429 -0.610 -24.905 1.00 95.06 260 PHE A N 1
ATOM 1975 C CA . PHE A 1 260 ? 24.100 0.660 -24.276 1.00 95.06 260 PHE A CA 1
ATOM 1976 C C . PHE A 1 260 ? 25.290 1.202 -23.474 1.00 95.06 260 PHE A C 1
ATOM 1978 O O . PHE A 1 260 ? 25.640 2.371 -23.630 1.00 95.06 260 PHE A O 1
ATOM 1985 N N . GLU A 1 261 ? 25.969 0.354 -22.698 1.00 95.44 261 GLU A N 1
ATOM 1986 C CA . GLU A 1 261 ? 27.168 0.713 -21.930 1.00 95.44 261 GLU A CA 1
ATOM 1987 C C . GLU A 1 261 ? 28.348 1.129 -22.829 1.00 95.44 261 GLU A C 1
ATOM 1989 O O . GLU A 1 261 ? 28.973 2.168 -22.595 1.00 95.44 261 GLU A O 1
ATOM 1994 N N . GLU A 1 262 ? 28.627 0.371 -23.896 1.00 96.50 262 GLU A N 1
ATOM 1995 C CA . GLU A 1 262 ? 29.693 0.696 -24.854 1.00 96.50 262 GLU A CA 1
ATOM 1996 C C . GLU A 1 262 ? 29.428 2.041 -25.555 1.00 96.50 262 GLU A C 1
ATOM 1998 O O . GLU A 1 262 ? 30.331 2.868 -25.688 1.00 96.50 262 GLU A O 1
ATOM 2003 N N . LYS A 1 263 ? 28.179 2.288 -25.976 1.00 94.62 263 LYS A N 1
ATOM 2004 C CA . LYS A 1 263 ? 27.794 3.451 -26.796 1.00 94.62 263 LYS A CA 1
ATOM 2005 C C . LYS A 1 263 ? 27.431 4.706 -26.010 1.00 94.62 263 LYS A C 1
ATOM 2007 O O . LYS A 1 263 ? 27.358 5.780 -26.604 1.00 94.62 263 LYS A O 1
ATOM 2012 N N . MET A 1 264 ? 27.203 4.602 -24.704 1.00 90.38 264 MET A N 1
ATOM 2013 C CA . MET A 1 264 ? 27.024 5.761 -23.823 1.00 90.38 264 MET A CA 1
ATOM 2014 C C . MET A 1 264 ? 28.318 6.563 -23.626 1.00 90.38 264 MET A C 1
ATOM 2016 O O . MET A 1 264 ? 28.248 7.750 -23.310 1.00 90.38 264 MET A O 1
ATOM 2020 N N . ASN A 1 265 ? 29.478 5.929 -23.819 1.00 89.00 265 ASN A N 1
ATOM 2021 C CA . ASN A 1 265 ? 30.800 6.516 -23.580 1.00 89.00 265 ASN A CA 1
ATOM 2022 C C . ASN A 1 265 ? 31.498 7.049 -24.852 1.00 89.00 265 ASN A C 1
ATOM 2024 O O . ASN A 1 265 ? 32.628 7.534 -24.760 1.00 89.00 265 ASN A O 1
ATOM 2028 N N . GLU A 1 266 ? 30.851 6.951 -26.020 1.00 85.94 266 GLU A N 1
ATOM 2029 C CA . GLU A 1 266 ? 31.318 7.481 -27.319 1.00 85.94 266 GLU A CA 1
ATOM 2030 C C . GLU A 1 266 ? 30.816 8.911 -27.579 1.00 85.94 266 GLU A C 1
ATOM 2032 O O . GLU A 1 266 ? 31.639 9.745 -28.026 1.00 85.94 266 GLU A O 1
#